Protein AF-A0A357IR27-F1 (afdb_monomer)

Solvent-accessible surface area (backbone atoms only — not comparable to full-atom values): 18556 Å² total; per-residue (Å²): 136,84,80,78,78,72,52,70,67,60,56,48,50,56,52,49,54,54,49,48,63,74,39,42,71,61,52,50,50,53,52,48,53,52,50,49,52,50,52,52,50,53,51,51,51,51,48,52,52,51,51,48,50,52,53,50,48,42,35,60,70,6,36,49,50,44,34,40,40,30,36,74,59,73,56,85,52,55,67,58,51,33,38,76,70,66,57,41,59,91,79,38,48,68,50,70,26,26,71,44,67,33,25,51,79,93,43,64,29,39,35,45,33,23,81,54,86,61,77,58,56,17,68,61,46,77,50,63,53,93,70,65,95,59,70,58,44,27,31,39,19,49,68,64,34,63,61,60,90,74,84,82,75,78,76,62,49,61,75,40,71,46,57,37,38,29,56,52,42,85,81,33,67,68,52,57,62,51,52,54,54,41,53,74,76,46,52,79,29,39,71,39,74,68,42,47,56,46,49,76,70,31,47,46,65,28,58,47,58,27,41,20,41,24,41,49,40,86,34,63,56,95,86,52,80,45,58,36,47,29,42,33,13,44,65,49,52,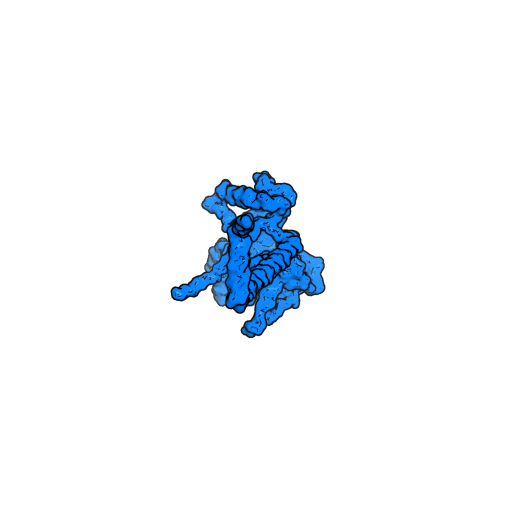51,53,23,47,55,55,34,41,58,72,35,22,34,73,70,36,36,50,52,53,30,57,74,46,52,51,55,92,89,51,79,81,49,65,93,14,62,86,41,39,32,32,40,37,30,34,60,77,57,72,89,47,49,68,61,38,53,52,46,53,54,47,50,34,67,74,57,44,86,79,81,54,64,48,64,66,46,81,31,37,74,88,66,55,64,74,65,83,74,89,66,80,80,79,80,131

pLDDT: mean 79.15, std 15.38, range [25.5, 94.25]

Secondary structure (DSSP, 8-state):
-------HHHHHHHHHHHHHHHTHHHHHHHHHHHHHHHHHHHHHHHHHHHHHHHHHHHHHHTT--SEEEEESS--TTHHHHHHHTTSS-TTSEEEEEEEEEEEETTEEEEEEEESS--SSS--SEEEE-S---SS--EEEEHHHHTS--SSSS----TT-EEEEEEEGGGT-HHHHHHHHHHHHH-GGGBS-HHHHHHHHTTEEEEEEE--EEEE-GGGB-SS-BPPPEEEEEHHHHHHHHHHHHTTTB-HHHHHHHHHHHT--SSSPPPTTSSSPP-EEEEE-S-GGGHHHHHHHHHHHHHH--SSSS--EEEEEETTT-------------

Nearest PDB structures (foldseek):
  5udf-assembly1_D  TM=5.999E-01  e=7.933E-05  Acinetobacter baumannii
  5udf-assembly1_C  TM=5.689E-01  e=1.949E-04  Acinetobacter baumannii
  5udf-assembly1_B  TM=5.673E-01  e=1.107E-03  Acinetobacter baumannii
  2otn-assembly1_B  TM=4.657E-01  e=5.162E+00  Bacillus anthracis str. Ames

Structure (mmCIF, N/CA/C/O backbone):
data_AF-A0A357IR27-F1
#
_entry.id   AF-A0A357IR27-F1
#
loop_
_atom_site.group_PDB
_atom_site.id
_atom_site.type_symbol
_atom_site.label_atom_id
_atom_site.label_alt_id
_atom_site.label_comp_id
_atom_site.label_asym_id
_atom_site.label_entity_id
_atom_site.label_seq_id
_atom_site.pdbx_PDB_ins_code
_atom_site.Cartn_x
_atom_site.Cartn_y
_atom_site.Cartn_z
_atom_site.occupancy
_atom_site.B_iso_or_equiv
_atom_site.auth_seq_id
_atom_site.auth_comp_id
_atom_site.auth_asym_id
_atom_site.auth_atom_id
_atom_site.pdbx_PDB_model_num
ATOM 1 N N . MET A 1 1 ? -55.365 24.625 69.609 1.00 39.72 1 MET A N 1
ATOM 2 C CA . MET A 1 1 ? -55.311 24.028 68.250 1.00 39.72 1 MET A CA 1
ATOM 3 C C . MET A 1 1 ? -53.921 24.234 67.651 1.00 39.72 1 MET A C 1
ATOM 5 O O . MET A 1 1 ? -53.575 25.358 67.311 1.00 39.72 1 MET A O 1
ATOM 9 N N . LYS A 1 2 ? -53.091 23.184 67.558 1.00 39.03 2 LYS A N 1
ATOM 10 C CA . LYS A 1 2 ? -51.766 23.271 66.915 1.00 39.03 2 LYS A CA 1
ATOM 11 C C . LYS A 1 2 ? -51.950 23.298 65.390 1.00 39.03 2 LYS A C 1
ATOM 13 O O . LYS A 1 2 ? -52.336 22.287 64.808 1.00 39.03 2 LYS A O 1
ATOM 18 N N . LYS A 1 3 ? -51.687 24.440 64.740 1.00 46.84 3 LYS A N 1
ATOM 19 C CA . LYS A 1 3 ? -51.584 24.524 63.271 1.00 46.84 3 LYS A CA 1
ATOM 20 C C . LYS A 1 3 ? -50.421 23.627 62.831 1.00 46.84 3 LYS A C 1
ATOM 22 O O . LYS A 1 3 ? -49.265 23.974 63.065 1.00 46.84 3 LYS A O 1
ATOM 27 N N . LYS A 1 4 ? -50.713 22.473 62.219 1.00 54.72 4 LYS A N 1
ATOM 28 C CA . LYS A 1 4 ? -49.698 21.670 61.520 1.00 54.72 4 LYS A CA 1
ATOM 29 C C . LYS A 1 4 ? -49.106 22.556 60.420 1.00 54.72 4 LYS A C 1
ATOM 31 O O . LYS A 1 4 ? -49.785 22.847 59.438 1.00 54.72 4 LYS A O 1
ATOM 36 N N . ARG A 1 5 ? -47.868 23.026 60.607 1.00 55.41 5 ARG A N 1
ATOM 37 C CA . ARG A 1 5 ? -47.077 23.640 59.535 1.00 55.41 5 ARG A CA 1
ATOM 38 C C . ARG A 1 5 ? -46.844 22.547 58.500 1.00 55.41 5 ARG A C 1
ATOM 40 O O . ARG A 1 5 ? -46.001 21.678 58.698 1.00 55.41 5 ARG A O 1
ATOM 47 N N . PHE A 1 6 ? -47.648 22.539 57.443 1.00 58.09 6 PHE A N 1
ATOM 48 C CA . PHE A 1 6 ? -47.327 21.734 56.276 1.00 58.09 6 PHE A CA 1
ATOM 49 C C . PHE A 1 6 ? -45.986 22.230 55.748 1.00 58.09 6 PHE A C 1
ATOM 51 O O . PHE A 1 6 ? -45.819 23.425 55.510 1.00 58.09 6 PHE A O 1
ATOM 58 N N . SER A 1 7 ? -45.027 21.313 55.631 1.00 69.81 7 SER A N 1
ATOM 59 C CA . SER A 1 7 ? -43.748 21.587 54.986 1.00 69.81 7 SER A CA 1
ATOM 60 C C . SER A 1 7 ? -44.010 22.206 53.613 1.00 69.81 7 SER A C 1
ATOM 62 O O . SER A 1 7 ? -44.888 21.741 52.880 1.00 69.81 7 SER A O 1
ATOM 64 N N . THR A 1 8 ? -43.271 23.259 53.266 1.00 73.25 8 THR A N 1
ATOM 65 C CA . THR A 1 8 ? -43.389 23.985 51.993 1.00 73.25 8 THR A CA 1
ATOM 66 C C . THR A 1 8 ? -43.308 23.031 50.793 1.00 73.25 8 THR A C 1
ATOM 68 O O . THR A 1 8 ? -44.050 23.193 49.827 1.00 73.25 8 THR A O 1
ATOM 71 N N . LEU A 1 9 ? -42.513 21.960 50.916 1.00 68.50 9 LEU A N 1
ATOM 72 C CA . LEU A 1 9 ? -42.414 20.843 49.966 1.00 68.50 9 LEU A CA 1
ATOM 73 C C . LEU A 1 9 ? -43.735 20.082 49.776 1.00 68.50 9 LEU A C 1
ATOM 75 O O . LEU A 1 9 ? -44.095 19.729 48.657 1.00 68.50 9 LEU A O 1
ATOM 79 N N . GLY A 1 10 ? -44.495 19.857 50.849 1.00 75.50 10 GLY A N 1
ATOM 80 C CA . GLY A 1 10 ? -45.784 19.163 50.785 1.00 75.50 10 GLY A CA 1
ATOM 81 C C . GLY A 1 10 ? -46.865 19.982 50.076 1.00 75.50 10 GLY A C 1
ATOM 82 O O . GLY A 1 10 ? -47.692 19.430 49.350 1.00 75.50 10 GLY A O 1
ATOM 83 N N . ILE A 1 11 ? -46.840 21.309 50.238 1.00 79.75 11 ILE A N 1
ATOM 84 C CA . ILE A 1 11 ? -47.735 22.222 49.511 1.00 79.75 11 ILE A CA 1
ATOM 85 C C . ILE A 1 11 ? -47.329 22.297 48.033 1.00 79.75 11 ILE A C 1
ATOM 87 O O . ILE A 1 11 ? -48.208 22.256 47.167 1.00 79.75 11 ILE A O 1
ATOM 91 N N . LEU A 1 12 ? -46.022 22.349 47.743 1.00 77.12 12 LEU A N 1
ATOM 92 C CA . LEU A 1 12 ? -45.497 22.324 46.376 1.00 77.12 12 LEU A CA 1
ATOM 93 C C . LEU A 1 12 ? -45.910 21.043 45.643 1.00 77.12 12 LEU A C 1
ATOM 95 O O . LEU A 1 12 ? -46.520 21.135 44.583 1.00 77.12 12 LEU A O 1
ATOM 99 N N . ASN A 1 13 ? -45.686 19.867 46.239 1.00 79.25 13 ASN A N 1
ATOM 100 C CA . ASN A 1 13 ? -46.038 18.580 45.629 1.00 79.25 13 ASN A CA 1
ATOM 101 C C . ASN A 1 13 ? -47.538 18.450 45.352 1.00 79.25 13 ASN A C 1
ATOM 103 O O . ASN A 1 13 ? -47.934 17.935 44.308 1.00 79.25 13 ASN A O 1
ATOM 107 N N . LYS A 1 14 ? -48.393 18.959 46.249 1.00 80.06 14 LYS A N 1
ATOM 108 C CA . LYS A 1 14 ? -49.848 18.926 46.047 1.00 80.06 14 LYS A CA 1
ATOM 109 C C . LYS A 1 14 ? -50.292 19.847 44.905 1.00 80.06 14 LYS A C 1
ATOM 111 O O . LYS A 1 14 ? -51.207 19.497 44.159 1.00 80.06 14 LYS A O 1
ATOM 116 N N . LYS A 1 15 ? -49.641 21.007 44.747 1.00 79.62 15 LYS A N 1
ATOM 117 C CA . LYS A 1 15 ? -49.845 21.902 43.594 1.00 79.62 15 LYS A CA 1
ATOM 118 C C . LYS A 1 15 ? -49.359 21.260 42.292 1.00 79.62 15 LYS A C 1
ATOM 120 O O . LYS A 1 15 ? -50.100 21.295 41.314 1.00 79.62 15 LYS A O 1
ATOM 125 N N . LEU A 1 16 ? -48.180 20.640 42.322 1.00 77.62 16 LEU A N 1
ATOM 126 C CA . LEU A 1 16 ? -47.546 19.973 41.187 1.00 77.62 16 LEU A CA 1
ATOM 127 C C . LEU A 1 16 ? -48.429 18.821 40.684 1.00 77.62 16 LEU A C 1
ATOM 129 O O . LEU A 1 16 ? -48.850 18.851 39.536 1.00 77.62 16 LEU A O 1
ATOM 133 N N . CYS A 1 17 ? -48.875 17.923 41.572 1.00 78.31 17 CYS A N 1
ATOM 134 C CA . CYS A 1 17 ? -49.828 16.855 41.234 1.00 78.31 17 CYS A CA 1
ATOM 135 C C . CYS A 1 17 ? -51.125 17.380 40.604 1.00 78.31 17 CYS A C 1
ATOM 137 O O . CYS A 1 17 ? -51.592 16.832 39.608 1.00 78.31 17 CYS A O 1
ATOM 139 N N . ARG A 1 18 ? -51.719 18.446 41.160 1.00 79.62 18 ARG A N 1
ATOM 140 C CA . ARG A 1 18 ? -52.973 19.000 40.626 1.00 79.62 18 ARG A CA 1
ATOM 141 C C . ARG A 1 18 ? -52.786 19.608 39.233 1.00 79.62 18 ARG A C 1
ATOM 143 O O . ARG A 1 18 ? -53.667 19.453 38.395 1.00 79.62 18 ARG A O 1
ATOM 150 N N . GLN A 1 19 ? -51.657 20.276 38.987 1.00 77.38 19 GLN A N 1
ATOM 151 C CA . GLN A 1 19 ? -51.318 20.825 37.669 1.00 77.38 19 GLN A CA 1
ATOM 152 C C . GLN A 1 19 ? -51.012 19.728 36.644 1.00 77.38 19 GLN A C 1
ATOM 154 O O . GLN A 1 19 ? -51.516 19.795 35.523 1.00 77.38 19 GLN A O 1
ATOM 159 N N . THR A 1 20 ? -50.263 18.694 37.033 1.00 75.38 20 THR A N 1
ATOM 160 C CA . THR A 1 20 ? -49.988 17.527 36.182 1.00 75.38 20 THR A CA 1
ATOM 161 C C . THR A 1 20 ? -51.279 16.801 35.796 1.00 75.38 20 THR A C 1
ATOM 163 O O . THR A 1 20 ? -51.442 16.425 34.640 1.00 75.38 20 THR A O 1
ATOM 166 N N . LEU A 1 21 ? -52.237 16.673 36.723 1.00 77.00 21 LEU A N 1
ATOM 167 C CA . LEU A 1 21 ? -53.566 16.107 36.454 1.00 77.00 21 LEU A CA 1
ATOM 168 C C . LEU A 1 21 ? -54.406 16.980 35.508 1.00 77.00 21 LEU A C 1
ATOM 170 O O . LEU A 1 21 ? -55.054 16.443 34.613 1.00 77.00 21 LEU A O 1
ATOM 174 N N . SER A 1 22 ? -54.386 18.312 35.656 1.00 80.44 22 SER A N 1
ATOM 175 C CA . SER A 1 22 ? -55.131 19.203 34.749 1.00 80.44 22 SER A CA 1
ATOM 176 C C . SER A 1 22 ? -54.538 19.264 33.336 1.00 80.44 22 SER A C 1
ATOM 178 O O . SER A 1 22 ? -55.272 19.467 32.374 1.00 80.44 22 SER A O 1
ATOM 180 N N . GLY A 1 23 ? -53.220 19.080 33.209 1.00 83.00 23 GLY A N 1
ATOM 181 C CA . GLY A 1 23 ? -52.469 19.122 31.951 1.00 83.00 23 GLY A CA 1
ATOM 182 C C . GLY A 1 23 ? -52.011 17.749 31.453 1.00 83.00 23 GLY A C 1
ATOM 183 O O . GLY A 1 23 ? -51.008 17.669 30.747 1.00 83.00 23 GLY A O 1
ATOM 184 N N . TRP A 1 24 ? -52.702 16.665 31.823 1.00 81.56 24 TRP A N 1
ATOM 185 C CA . TRP A 1 24 ? -52.205 15.292 31.646 1.00 81.56 24 TRP A CA 1
ATOM 186 C C . TRP A 1 24 ? -51.801 14.945 30.204 1.00 81.56 24 TRP A C 1
ATOM 188 O O . TRP A 1 24 ? -50.781 14.297 29.989 1.00 81.56 24 TRP A O 1
ATOM 198 N N . LYS A 1 25 ? -52.544 15.435 29.199 1.00 86.00 25 LYS A N 1
ATOM 199 C CA . LYS A 1 25 ? -52.207 15.228 27.778 1.00 86.00 25 LYS A CA 1
ATOM 200 C C . LYS A 1 25 ? -50.868 15.873 27.396 1.00 86.00 25 LYS A C 1
ATOM 202 O O . LYS A 1 25 ? -50.054 15.230 26.749 1.00 86.00 25 LYS A O 1
ATOM 207 N N . GLN A 1 26 ? -50.625 17.113 27.830 1.00 84.12 26 GLN A N 1
ATOM 208 C CA . GLN A 1 26 ? -49.364 17.822 27.572 1.00 84.12 26 GLN A CA 1
ATOM 209 C C . GLN A 1 26 ? -48.198 17.177 28.327 1.00 84.12 26 GLN A C 1
ATOM 211 O O . GLN A 1 26 ? -47.113 17.024 27.775 1.00 84.12 26 GLN A O 1
ATOM 216 N N . PHE A 1 27 ? -48.433 16.745 29.567 1.00 84.25 27 PHE A N 1
ATOM 217 C CA . PHE A 1 27 ? -47.440 16.020 30.355 1.00 84.25 27 PHE A CA 1
ATOM 218 C C . PHE A 1 27 ? -47.035 14.694 29.691 1.00 84.25 27 PHE A C 1
ATOM 220 O O . PHE A 1 27 ? -45.845 14.405 29.573 1.00 84.25 27 PHE A O 1
ATOM 227 N N . LEU A 1 28 ? -48.007 13.928 29.182 1.00 86.25 28 LEU A N 1
ATOM 228 C CA . LEU A 1 28 ? -47.744 12.694 28.443 1.00 86.25 28 LEU A CA 1
ATOM 229 C C . LEU A 1 28 ? -46.968 12.958 27.145 1.00 86.25 28 LEU A C 1
ATOM 231 O O . LEU A 1 28 ? -46.038 12.216 26.847 1.00 86.25 28 LEU A O 1
ATOM 235 N N . SER A 1 29 ? -47.287 14.028 26.406 1.00 88.75 29 SER A N 1
ATOM 236 C CA . SER A 1 29 ? -46.522 14.429 25.217 1.00 88.75 29 SER A CA 1
ATOM 237 C C . SER A 1 29 ? -45.057 14.741 25.538 1.00 88.75 29 SER A C 1
ATOM 239 O O . SER A 1 29 ? -44.179 14.342 24.779 1.00 88.75 29 SER A O 1
ATOM 241 N N . ILE A 1 30 ? -44.772 15.409 26.662 1.00 88.06 30 ILE A N 1
ATOM 242 C CA . ILE A 1 30 ? -43.395 15.705 27.100 1.00 88.06 30 ILE A CA 1
ATOM 243 C C . ILE A 1 30 ? -42.636 14.412 27.422 1.00 88.06 30 ILE A C 1
ATOM 245 O O . ILE A 1 30 ? -41.508 14.237 26.965 1.00 88.06 30 ILE A O 1
ATOM 249 N N . ILE A 1 31 ? -43.260 13.485 28.156 1.00 89.00 31 ILE A N 1
ATOM 250 C CA . ILE A 1 31 ? -42.658 12.176 28.451 1.00 89.00 31 ILE A CA 1
ATOM 251 C C . ILE A 1 31 ? -42.428 11.385 27.161 1.00 89.00 31 ILE A C 1
ATOM 253 O O . ILE A 1 31 ? -41.363 10.800 26.994 1.00 89.00 31 ILE A O 1
ATOM 257 N N . ALA A 1 32 ? -43.393 11.386 26.239 1.00 89.56 32 ALA A N 1
ATOM 258 C CA . ALA A 1 32 ? -43.277 10.687 24.965 1.00 89.56 32 ALA A CA 1
ATOM 259 C C . ALA A 1 32 ? -42.127 11.246 24.114 1.00 89.56 32 ALA A C 1
ATOM 261 O O . ALA A 1 32 ? -41.319 10.472 23.614 1.00 89.56 32 ALA A O 1
ATOM 262 N N . MET A 1 33 ? -41.994 12.573 24.008 1.00 91.12 33 MET A N 1
ATOM 263 C CA . MET A 1 33 ? -40.859 13.202 23.320 1.00 91.12 33 MET A CA 1
ATOM 264 C C . MET A 1 33 ? -39.522 12.849 23.985 1.00 91.12 33 MET A C 1
ATOM 266 O O . MET A 1 33 ? -38.574 12.499 23.286 1.00 91.12 33 MET A O 1
ATOM 270 N N . GLY A 1 34 ? -39.455 12.860 25.322 1.00 92.50 34 GLY A N 1
ATOM 271 C CA . GLY A 1 34 ? -38.265 12.430 26.063 1.00 92.50 34 GLY A CA 1
ATOM 272 C C . GLY A 1 34 ? -37.917 10.954 25.836 1.00 92.50 34 GLY A C 1
ATOM 273 O O . GLY A 1 34 ? -36.754 10.620 25.625 1.00 92.50 34 GLY A O 1
ATOM 274 N N . GLY A 1 35 ? -38.921 10.074 25.810 1.00 93.12 35 GLY A N 1
ATOM 275 C CA . GLY A 1 35 ? -38.750 8.647 25.531 1.00 93.12 35 GLY A CA 1
ATOM 276 C C . GLY A 1 35 ? -38.301 8.370 24.095 1.00 93.12 35 GLY A C 1
ATOM 277 O O . GLY A 1 35 ? -37.400 7.561 23.878 1.00 93.12 35 GLY A O 1
ATOM 278 N N . ILE A 1 36 ? -38.866 9.077 23.112 1.00 92.56 36 ILE A N 1
ATOM 279 C CA . ILE A 1 36 ? -38.438 8.984 21.709 1.00 92.56 36 ILE A CA 1
ATOM 280 C C . ILE A 1 36 ? -36.991 9.462 21.571 1.00 92.56 36 ILE A C 1
ATOM 282 O O . ILE A 1 36 ? -36.173 8.748 21.006 1.00 92.56 36 ILE A O 1
ATOM 286 N N . ALA A 1 37 ? -36.636 10.614 22.145 1.00 94.25 37 ALA A N 1
ATOM 287 C CA . ALA A 1 37 ? -35.262 11.114 22.102 1.00 94.25 37 ALA A CA 1
ATOM 288 C C . ALA A 1 37 ? -34.269 10.132 22.750 1.00 94.25 37 ALA A C 1
ATOM 290 O O . ALA A 1 37 ? -33.205 9.867 22.191 1.00 94.25 37 ALA A O 1
ATOM 291 N N . MET A 1 38 ? -34.633 9.541 23.893 1.00 93.31 38 MET A N 1
ATOM 292 C CA . MET A 1 38 ? -33.788 8.570 24.588 1.00 93.31 38 MET A CA 1
ATOM 293 C C . MET A 1 38 ? -33.620 7.270 23.792 1.00 93.31 38 MET A C 1
ATOM 295 O O . MET A 1 38 ? -32.511 6.752 23.704 1.00 93.31 38 MET A O 1
ATOM 299 N N . THR A 1 39 ? -34.689 6.757 23.178 1.00 92.38 39 THR A N 1
ATOM 300 C CA . THR A 1 39 ? -34.616 5.544 22.342 1.00 92.38 39 THR A CA 1
ATOM 301 C C . THR A 1 39 ? -33.804 5.770 21.069 1.00 92.38 39 THR A C 1
ATOM 303 O O . THR A 1 39 ? -33.007 4.907 20.709 1.00 92.38 39 THR A O 1
ATOM 306 N N . LEU A 1 40 ? -33.918 6.943 20.439 1.00 93.81 40 LEU A N 1
ATOM 307 C CA . LEU A 1 40 ? -33.092 7.332 19.292 1.00 93.81 40 LEU A CA 1
ATOM 308 C C . LEU A 1 40 ? -31.612 7.438 19.678 1.00 93.81 40 LEU A C 1
ATOM 310 O O . LEU A 1 40 ? -30.757 6.880 18.996 1.00 93.81 40 LEU A O 1
ATOM 314 N N . PHE A 1 41 ? -31.313 8.087 20.806 1.00 93.69 41 PHE A N 1
ATOM 315 C CA . PHE A 1 41 ? -29.947 8.215 21.308 1.00 93.69 41 PHE A CA 1
ATOM 316 C C . PHE A 1 41 ? -29.321 6.854 21.632 1.00 93.69 41 PHE A C 1
ATOM 318 O O . PHE A 1 41 ? -28.221 6.558 21.171 1.00 93.69 41 PHE A O 1
ATOM 325 N N . VAL A 1 42 ? -30.029 5.999 22.378 1.00 93.69 42 VAL A N 1
ATOM 326 C CA . VAL A 1 42 ? -29.541 4.655 22.725 1.00 93.69 42 VAL A CA 1
ATOM 327 C C . VAL A 1 42 ? -29.397 3.782 21.475 1.00 93.69 42 VAL A C 1
ATOM 329 O O . VAL A 1 42 ? -28.418 3.049 21.363 1.00 93.69 42 VAL A O 1
ATOM 332 N N . GLY A 1 43 ? -30.321 3.889 20.515 1.00 90.44 43 GLY A N 1
ATOM 333 C CA . GLY A 1 43 ? -30.245 3.171 19.241 1.00 90.44 43 GLY A CA 1
ATOM 334 C C . GLY A 1 43 ? -29.023 3.568 18.411 1.00 90.44 43 GLY A C 1
ATOM 335 O O . GLY A 1 43 ? -28.265 2.699 17.981 1.00 90.44 43 GLY A O 1
ATOM 336 N N . LEU A 1 44 ? -28.783 4.873 18.242 1.00 88.38 44 LEU A N 1
ATOM 337 C CA . LEU A 1 44 ? -27.603 5.389 17.541 1.00 88.38 44 LEU A CA 1
ATOM 338 C C . LEU A 1 44 ? -26.306 5.011 18.261 1.00 88.38 44 LEU A C 1
ATOM 340 O O . LEU A 1 44 ? -25.364 4.560 17.615 1.00 88.38 44 LEU A O 1
ATOM 344 N N . LEU A 1 45 ? -26.272 5.131 19.591 1.00 85.62 45 LEU A N 1
ATOM 345 C CA . LEU A 1 45 ? -25.108 4.759 20.393 1.00 85.62 45 LEU A CA 1
ATOM 346 C C . LEU A 1 45 ? -24.798 3.262 20.275 1.00 85.62 45 LEU A C 1
ATOM 348 O O . LEU A 1 45 ? -23.642 2.891 20.089 1.00 85.62 45 LEU A O 1
ATOM 352 N N . SER A 1 46 ? -25.820 2.404 20.336 1.00 84.44 46 SER A N 1
ATOM 353 C CA . SER A 1 46 ? -25.658 0.957 20.166 1.00 84.44 46 SER A CA 1
ATOM 354 C C . SER A 1 46 ? -25.148 0.605 18.769 1.00 84.44 46 SER A C 1
ATOM 356 O O . SER A 1 46 ? -24.303 -0.279 18.635 1.00 84.44 46 SER A O 1
ATOM 358 N N . ASN A 1 47 ? -25.642 1.287 17.732 1.00 79.62 47 ASN A N 1
ATOM 359 C CA . ASN A 1 47 ? -25.174 1.076 16.366 1.00 79.62 47 ASN A CA 1
ATOM 360 C C . ASN A 1 47 ? -23.712 1.521 16.206 1.00 79.62 47 ASN A C 1
ATOM 362 O O . ASN A 1 47 ? -22.883 0.747 15.736 1.00 79.62 47 ASN A O 1
ATOM 366 N N . ALA A 1 48 ? -23.367 2.715 16.697 1.00 80.69 48 ALA A N 1
ATOM 367 C CA . ALA A 1 48 ? -21.999 3.224 16.675 1.00 80.69 48 ALA A CA 1
ATOM 368 C C . ALA A 1 48 ? -21.029 2.278 17.403 1.00 80.69 48 ALA A C 1
ATOM 370 O O . ALA A 1 48 ? -20.003 1.903 16.847 1.00 80.69 48 ALA A O 1
ATOM 371 N N . GLN A 1 49 ? -21.387 1.805 18.602 1.00 79.50 49 GLN A N 1
ATOM 372 C CA . GLN A 1 49 ? -20.577 0.834 19.343 1.00 79.50 49 GLN A CA 1
ATOM 373 C C . GLN A 1 49 ? -20.432 -0.499 18.602 1.00 79.50 49 GLN A C 1
ATOM 375 O O . GLN A 1 49 ? -19.351 -1.086 18.606 1.00 79.50 49 GLN A O 1
ATOM 380 N N . SER A 1 50 ? -21.501 -0.992 17.970 1.00 79.06 50 SER A N 1
ATOM 381 C CA . SER A 1 50 ? -21.441 -2.219 17.174 1.00 79.06 50 SER A CA 1
ATOM 382 C C . SER A 1 50 ? -20.532 -2.059 15.956 1.00 79.06 50 SER A C 1
ATOM 384 O O . SER A 1 50 ? -19.789 -2.986 15.639 1.00 79.06 50 SER A O 1
ATOM 386 N N . LEU A 1 51 ? -20.582 -0.909 15.280 1.00 76.56 51 LEU A N 1
ATOM 387 C CA . LEU A 1 51 ? -19.709 -0.606 14.151 1.00 76.56 51 LEU A CA 1
ATOM 388 C C . LEU A 1 51 ? -18.251 -0.533 14.610 1.00 76.56 51 LEU A C 1
ATOM 390 O O . LEU A 1 51 ? -17.413 -1.236 14.056 1.00 76.56 51 LEU A O 1
ATOM 394 N N . SER A 1 52 ? -17.962 0.225 15.672 1.00 78.69 52 SER A N 1
ATOM 395 C CA . SER A 1 52 ? -16.609 0.333 16.231 1.00 78.69 52 SER A CA 1
ATOM 396 C C . SER A 1 52 ? -16.036 -1.024 16.632 1.00 78.69 52 SER A C 1
ATOM 398 O O . SER A 1 52 ? -14.879 -1.296 16.339 1.00 78.69 52 SER A O 1
ATOM 400 N N . ARG A 1 53 ? -16.837 -1.904 17.252 1.00 78.44 53 ARG A N 1
ATOM 401 C CA . ARG A 1 53 ? -16.384 -3.260 17.607 1.00 78.44 53 ARG A CA 1
ATOM 402 C C . ARG A 1 53 ? -16.042 -4.092 16.381 1.00 78.44 53 ARG A C 1
ATOM 404 O O . ARG A 1 53 ? -15.015 -4.750 16.388 1.00 78.44 53 ARG A O 1
ATOM 411 N N . ARG A 1 54 ? -16.883 -4.057 15.343 1.00 77.44 54 ARG A N 1
ATOM 412 C CA . ARG A 1 54 ? -16.618 -4.793 14.100 1.00 77.44 54 ARG A CA 1
ATOM 413 C C . ARG A 1 54 ? -15.320 -4.318 13.460 1.00 77.44 54 ARG A C 1
ATOM 415 O O . ARG A 1 54 ? -14.482 -5.146 13.143 1.00 77.44 54 ARG A O 1
ATOM 422 N N . VAL A 1 55 ? -15.145 -3.005 13.326 1.00 79.50 55 VAL A N 1
ATOM 423 C CA . VAL A 1 55 ? -13.922 -2.407 12.770 1.00 79.50 55 VAL A CA 1
ATOM 424 C C . VAL A 1 55 ? -12.689 -2.824 13.580 1.00 79.50 55 VAL A C 1
ATOM 426 O O . VAL A 1 55 ? -11.711 -3.288 13.006 1.00 79.50 55 VAL A O 1
ATOM 429 N N . GLU A 1 56 ? -12.763 -2.759 14.910 1.00 82.25 56 GLU A N 1
ATOM 430 C CA . GLU A 1 56 ? -11.666 -3.185 15.785 1.00 82.25 56 GLU A CA 1
ATOM 431 C C . GLU A 1 56 ? -11.333 -4.677 15.624 1.00 82.25 56 GLU A C 1
ATOM 433 O O . GLU A 1 56 ? -10.164 -5.050 15.612 1.00 82.25 56 GLU A O 1
ATOM 438 N N . THR A 1 57 ? -12.337 -5.537 15.431 1.00 84.31 57 THR A N 1
ATOM 439 C CA . THR A 1 57 ? -12.111 -6.953 15.114 1.00 84.31 57 THR A CA 1
ATOM 440 C C . THR A 1 57 ? -11.336 -7.121 13.805 1.00 84.31 57 THR A C 1
ATOM 442 O O . THR A 1 57 ? -10.332 -7.827 13.801 1.00 84.31 57 THR A O 1
ATOM 445 N N . PHE A 1 58 ? -11.717 -6.418 12.730 1.00 82.62 58 PHE A N 1
ATOM 446 C CA . PHE A 1 58 ? -10.970 -6.444 11.461 1.00 82.62 58 PHE A CA 1
ATOM 447 C C . PHE A 1 58 ? -9.517 -5.978 11.640 1.00 82.62 58 PHE A C 1
ATOM 449 O O . PHE A 1 58 ? -8.601 -6.572 11.073 1.00 82.62 58 PHE A O 1
ATOM 456 N N . TYR A 1 59 ? -9.281 -4.953 12.462 1.00 86.25 59 TYR A N 1
ATOM 457 C CA . TYR A 1 59 ? -7.930 -4.461 12.743 1.00 86.25 59 TYR A CA 1
ATOM 458 C C . TYR A 1 59 ? -7.075 -5.461 13.521 1.00 86.25 59 TYR A C 1
ATOM 460 O O . TYR A 1 59 ? -5.869 -5.564 13.281 1.00 86.25 59 TYR A O 1
ATOM 468 N N . GLN A 1 60 ? -7.681 -6.196 14.452 1.00 87.69 60 GLN A N 1
ATOM 469 C CA . GLN A 1 60 ? -6.997 -7.232 15.220 1.00 87.69 60 GLN A CA 1
ATOM 470 C C . GLN A 1 60 ? -6.685 -8.452 14.351 1.00 87.69 60 GLN A C 1
ATOM 472 O O . GLN A 1 60 ? -5.550 -8.925 14.351 1.00 87.69 60 GLN A O 1
ATOM 477 N N . GLU A 1 61 ? -7.657 -8.922 13.569 1.00 90.00 61 GLU A N 1
ATOM 478 C CA . GLU A 1 61 ? -7.495 -10.072 12.674 1.00 90.00 61 GLU A CA 1
ATOM 479 C C . GLU A 1 61 ? -6.482 -9.791 11.555 1.00 90.00 61 GLU A C 1
ATOM 481 O O . GLU A 1 61 ? -5.618 -10.627 11.273 1.00 90.00 61 GLU A O 1
ATOM 486 N N . GLY A 1 62 ? -6.530 -8.587 10.977 1.00 88.44 62 GLY A N 1
ATOM 487 C CA . GLY A 1 62 ? -5.607 -8.121 9.940 1.00 88.44 62 GLY A CA 1
ATOM 488 C C . GLY A 1 62 ? -4.252 -7.649 10.470 1.00 88.44 62 GLY A C 1
ATOM 489 O O . GLY A 1 62 ? -3.404 -7.237 9.685 1.00 88.44 62 GLY A O 1
ATOM 490 N N . ASN A 1 63 ? -4.027 -7.695 11.787 1.00 92.00 63 ASN A N 1
ATOM 491 C CA . ASN A 1 63 ? -2.813 -7.197 12.438 1.00 92.00 63 ASN A CA 1
ATOM 492 C C . ASN A 1 63 ? -2.412 -5.788 11.952 1.00 92.00 63 ASN A C 1
ATOM 494 O O . ASN A 1 63 ? -1.300 -5.560 11.473 1.00 92.00 63 ASN A O 1
ATOM 498 N N . LEU A 1 64 ? -3.350 -4.839 12.035 1.00 89.12 64 LEU A N 1
ATOM 499 C CA . LEU A 1 64 ? -3.168 -3.499 11.480 1.00 89.12 64 LEU A CA 1
ATOM 500 C C . LEU A 1 64 ? -1.994 -2.764 12.169 1.00 89.12 64 LEU A C 1
ATOM 502 O O . LEU A 1 64 ? -1.947 -2.748 13.415 1.00 89.12 64 LEU A O 1
ATOM 506 N N . PRO A 1 65 ? -1.093 -2.116 11.405 1.00 91.00 65 PRO A N 1
ATOM 507 C CA . PRO A 1 65 ? -0.009 -1.292 11.934 1.00 91.00 65 PRO A CA 1
ATOM 508 C C . PRO A 1 65 ? -0.495 -0.181 12.872 1.00 91.00 65 PRO A C 1
ATOM 510 O O . PRO A 1 65 ? -1.684 0.141 12.965 1.00 91.00 65 PRO A O 1
ATOM 513 N N . SER A 1 66 ? 0.432 0.367 13.647 1.00 90.94 66 SER A N 1
ATOM 514 C CA . SER A 1 66 ? 0.204 1.564 14.461 1.00 90.94 66 SER A CA 1
ATOM 515 C C . SER A 1 66 ? 0.720 2.816 13.748 1.00 90.94 66 SER A C 1
ATOM 517 O O . SER A 1 66 ? 0.070 3.858 13.806 1.00 90.94 66 SER A O 1
ATOM 519 N N . ILE A 1 67 ? 1.848 2.694 13.041 1.00 92.00 67 ILE A N 1
ATOM 520 C CA . ILE A 1 67 ? 2.502 3.780 12.307 1.00 92.00 67 ILE A CA 1
ATOM 521 C C . ILE A 1 67 ? 2.788 3.318 10.874 1.00 92.00 67 ILE A C 1
ATOM 523 O O . ILE A 1 67 ? 3.177 2.169 10.658 1.00 92.00 67 ILE A O 1
ATOM 527 N N . TRP A 1 68 ? 2.615 4.231 9.924 1.00 91.81 68 TRP A N 1
ATOM 528 C CA . TRP A 1 68 ? 3.006 4.088 8.529 1.00 91.81 68 TRP A CA 1
ATOM 529 C C . TRP A 1 68 ? 3.953 5.229 8.165 1.00 91.81 68 TRP A C 1
ATOM 531 O O . TRP A 1 68 ? 3.635 6.402 8.394 1.00 91.81 68 TRP A O 1
ATOM 541 N N . VAL A 1 69 ? 5.108 4.883 7.613 1.00 91.12 69 VAL A N 1
ATOM 542 C CA . VAL A 1 69 ? 6.158 5.826 7.223 1.00 91.12 69 VAL A CA 1
ATOM 543 C C . VAL A 1 69 ? 6.349 5.715 5.720 1.00 91.12 69 VAL A C 1
ATOM 545 O O . VAL A 1 69 ? 6.756 4.661 5.245 1.00 91.12 69 VAL A O 1
ATOM 548 N N . LEU A 1 70 ? 6.029 6.775 4.981 1.00 88.56 70 LEU A N 1
ATOM 549 C CA . LEU A 1 70 ? 6.206 6.836 3.532 1.00 88.56 70 LEU A CA 1
ATOM 550 C C . LEU A 1 70 ? 7.385 7.733 3.216 1.00 88.56 70 LEU A C 1
ATOM 552 O O . LEU A 1 70 ? 7.461 8.860 3.719 1.00 88.56 70 LEU A O 1
ATOM 556 N N . THR A 1 71 ? 8.258 7.253 2.346 1.00 86.12 71 THR A N 1
ATOM 557 C CA . THR A 1 71 ? 9.434 7.981 1.878 1.00 86.12 71 THR A CA 1
ATOM 558 C C . THR A 1 71 ? 9.267 8.384 0.414 1.00 86.12 71 THR A C 1
ATOM 560 O O . THR A 1 71 ? 8.519 7.754 -0.339 1.00 86.12 71 THR A O 1
ATOM 563 N N . LYS A 1 72 ? 9.906 9.488 0.013 1.00 79.00 72 LYS A N 1
ATOM 564 C CA . LYS A 1 72 ? 9.921 9.932 -1.393 1.00 79.00 72 LYS A CA 1
ATOM 565 C C . LYS A 1 72 ? 10.872 9.067 -2.217 1.00 79.00 72 LYS A C 1
ATOM 567 O O . LYS A 1 72 ? 10.570 8.700 -3.347 1.00 79.00 72 LYS A O 1
ATOM 572 N N . GLU A 1 73 ? 12.012 8.763 -1.617 1.00 74.44 73 GLU A N 1
ATOM 573 C CA . GLU A 1 73 ? 13.090 7.950 -2.147 1.00 74.44 73 GLU A CA 1
ATOM 574 C C . GLU A 1 73 ? 13.295 6.720 -1.263 1.00 74.44 73 GLU A C 1
ATOM 576 O O . GLU A 1 73 ? 12.882 6.661 -0.101 1.00 74.44 73 GLU A O 1
ATOM 581 N N . HIS A 1 74 ? 13.920 5.710 -1.844 1.00 70.69 74 HIS A N 1
ATOM 582 C CA . HIS A 1 74 ? 14.084 4.402 -1.240 1.00 70.69 74 HIS A CA 1
ATOM 583 C C . HIS A 1 74 ? 15.040 4.369 -0.045 1.00 70.69 74 HIS A C 1
ATOM 585 O O . HIS A 1 74 ? 16.156 4.877 -0.121 1.00 70.69 74 HIS A O 1
ATOM 591 N N . GLU A 1 75 ? 14.630 3.647 1.003 1.00 68.75 75 GLU A N 1
ATOM 592 C CA . GLU A 1 75 ? 15.459 3.316 2.167 1.00 68.75 75 GLU A CA 1
ATOM 593 C C . GLU A 1 75 ? 15.201 1.861 2.607 1.00 68.75 75 GLU A C 1
ATOM 595 O O . GLU A 1 75 ? 14.332 1.576 3.433 1.00 68.75 75 GLU A O 1
ATOM 600 N N . SER A 1 76 ? 15.957 0.909 2.045 1.00 62.44 76 SER A N 1
ATOM 601 C CA . SER A 1 76 ? 15.753 -0.542 2.225 1.00 62.44 76 SER A CA 1
ATOM 602 C C . SER A 1 76 ? 15.786 -1.056 3.661 1.00 62.44 76 SER A C 1
ATOM 604 O O . SER A 1 76 ? 15.266 -2.139 3.915 1.00 62.44 76 SER A O 1
ATOM 606 N N . ASN A 1 77 ? 16.391 -0.317 4.594 1.00 77.06 77 ASN A N 1
ATOM 607 C CA . ASN A 1 77 ? 16.659 -0.800 5.950 1.00 77.06 77 ASN A CA 1
ATOM 608 C C . ASN A 1 77 ? 16.065 0.094 7.040 1.00 77.06 77 ASN A C 1
ATOM 610 O O . ASN A 1 77 ? 16.441 -0.029 8.205 1.00 77.06 77 ASN A O 1
ATOM 614 N N . LEU A 1 78 ? 15.103 0.954 6.695 1.00 81.00 78 LEU A N 1
ATOM 615 C CA . LEU A 1 78 ? 14.571 1.969 7.604 1.00 81.00 78 LEU A CA 1
ATOM 616 C C . LEU A 1 78 ? 14.092 1.400 8.954 1.00 81.00 78 LEU A C 1
ATOM 618 O O . LEU A 1 78 ? 14.313 1.990 10.010 1.00 81.00 78 LEU A O 1
ATOM 622 N N . GLY A 1 79 ? 13.477 0.212 8.946 1.00 81.31 79 GLY A N 1
ATOM 623 C CA . GLY A 1 79 ? 13.049 -0.466 10.174 1.00 81.31 79 GLY A CA 1
ATOM 624 C C . GLY A 1 79 ? 14.212 -0.867 11.091 1.00 81.31 79 GLY A C 1
ATOM 625 O O . GLY A 1 79 ? 14.119 -0.698 12.307 1.00 81.31 79 GLY A O 1
ATOM 626 N N . GLU A 1 80 ? 15.313 -1.371 10.528 1.00 83.94 80 GLU A N 1
ATOM 627 C CA . GLU A 1 80 ? 16.525 -1.700 11.289 1.00 83.94 80 GLU A CA 1
ATOM 628 C C . GLU A 1 80 ? 17.250 -0.436 11.746 1.00 83.94 80 GLU A C 1
ATOM 630 O O . GLU A 1 80 ? 17.681 -0.356 12.894 1.00 83.94 80 GLU A O 1
ATOM 635 N N . GLU A 1 81 ? 17.322 0.581 10.890 1.00 85.31 81 GLU A N 1
ATOM 636 C CA . GLU A 1 81 ? 17.921 1.875 11.211 1.00 85.31 81 GLU A CA 1
ATOM 637 C C . GLU A 1 81 ? 17.198 2.556 12.372 1.00 85.31 81 GLU A C 1
ATOM 639 O O . GLU A 1 81 ? 17.846 3.038 13.300 1.00 85.31 81 GLU A O 1
ATOM 644 N N . PHE A 1 82 ? 15.864 2.511 12.408 1.00 87.75 82 PHE A N 1
ATOM 645 C CA . PHE A 1 82 ? 15.098 3.015 13.547 1.00 87.75 82 PHE A CA 1
ATOM 646 C C . PHE A 1 82 ? 15.332 2.219 14.831 1.00 87.75 82 PHE A C 1
ATOM 648 O O . PHE A 1 82 ? 15.358 2.81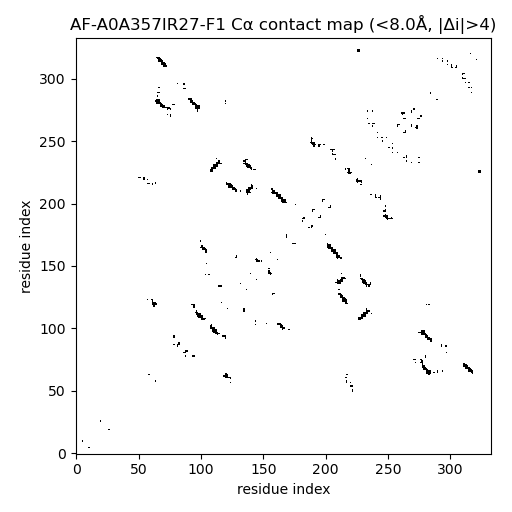3 15.911 1.00 87.75 82 PHE A O 1
ATOM 655 N N . LYS A 1 83 ? 15.524 0.898 14.746 1.00 88.12 83 LYS A N 1
ATOM 656 C CA . LYS A 1 83 ? 15.893 0.081 15.915 1.00 88.12 83 LYS A CA 1
ATOM 657 C C . LYS A 1 83 ? 17.298 0.428 16.409 1.00 88.12 83 LYS A C 1
ATOM 659 O O . LYS A 1 83 ? 17.493 0.644 17.601 1.00 88.12 83 LYS A O 1
ATOM 664 N N . LEU A 1 84 ? 18.264 0.562 15.500 1.00 83.88 84 LEU A N 1
ATOM 665 C CA . LEU A 1 84 ? 19.642 0.953 15.815 1.00 83.88 84 LEU A CA 1
ATOM 666 C C . LEU A 1 84 ? 19.732 2.376 16.383 1.00 83.88 84 LEU A C 1
ATOM 668 O O . LEU A 1 84 ? 20.527 2.627 17.288 1.00 83.88 84 LEU A O 1
ATOM 672 N N . ALA A 1 85 ? 18.889 3.288 15.900 1.00 84.56 85 ALA A N 1
ATOM 673 C CA . ALA A 1 85 ? 18.758 4.648 16.414 1.00 84.56 85 ALA A CA 1
ATOM 674 C C . ALA A 1 85 ? 18.008 4.724 17.761 1.00 84.56 85 ALA A C 1
ATOM 676 O O . ALA A 1 85 ? 17.900 5.805 18.338 1.00 84.56 85 ALA A O 1
ATOM 677 N N . GLY A 1 86 ? 17.480 3.603 18.272 1.00 87.75 86 GLY A N 1
ATOM 678 C CA . GLY A 1 86 ? 16.710 3.553 19.519 1.00 87.75 86 GLY A CA 1
ATOM 679 C C . GLY A 1 86 ? 15.331 4.214 19.434 1.00 87.75 86 GLY A C 1
ATOM 680 O O . GLY A 1 86 ? 14.764 4.588 20.458 1.00 87.75 86 GLY A O 1
ATOM 681 N N . ILE A 1 87 ? 14.801 4.393 18.221 1.00 91.25 87 ILE A N 1
ATOM 682 C CA . ILE A 1 87 ? 13.468 4.956 17.960 1.00 91.25 87 ILE A CA 1
ATOM 683 C C . ILE A 1 87 ? 12.395 3.877 18.132 1.00 91.25 87 ILE A C 1
ATOM 685 O O . ILE A 1 87 ? 11.327 4.138 18.692 1.00 91.25 87 ILE A O 1
ATOM 689 N N . LEU A 1 88 ? 12.678 2.670 17.637 1.00 92.88 88 LEU A N 1
ATOM 690 C CA . LEU A 1 88 ? 11.824 1.494 17.782 1.00 92.88 88 LEU A CA 1
ATOM 691 C C . LEU A 1 88 ? 12.432 0.506 18.772 1.00 92.88 88 LEU A C 1
ATOM 693 O O . LEU A 1 88 ? 13.651 0.358 18.849 1.00 92.88 88 LEU A O 1
ATOM 697 N N . ASP A 1 89 ? 11.564 -0.201 19.490 1.00 90.56 89 ASP A N 1
ATOM 698 C CA . ASP A 1 89 ? 11.985 -1.251 20.412 1.00 90.56 89 ASP A CA 1
ATOM 699 C C . ASP A 1 89 ? 12.264 -2.552 19.640 1.00 90.56 89 ASP A C 1
ATOM 701 O O . ASP A 1 89 ? 11.712 -2.791 18.562 1.00 90.56 89 ASP A O 1
ATOM 705 N N . GLU A 1 90 ? 13.081 -3.449 20.204 1.00 86.94 90 GLU A N 1
ATOM 706 C CA . GLU A 1 90 ? 13.387 -4.746 19.572 1.00 86.94 90 GLU A CA 1
ATOM 707 C C . GLU A 1 90 ? 12.124 -5.574 19.287 1.00 86.94 90 GLU A C 1
ATOM 709 O O . GLU A 1 90 ? 12.041 -6.260 18.265 1.00 86.94 90 GLU A O 1
ATOM 714 N N . GLU A 1 91 ? 11.130 -5.473 20.172 1.00 89.19 91 GLU A N 1
ATOM 715 C CA . GLU A 1 91 ? 9.868 -6.212 20.109 1.00 89.19 91 GLU A CA 1
ATOM 716 C C . GLU A 1 91 ? 8.822 -5.583 19.173 1.00 89.19 91 GLU A C 1
ATOM 718 O O . GLU A 1 91 ? 7.781 -6.202 18.932 1.00 89.19 91 GLU A O 1
ATOM 723 N N . ASP A 1 92 ? 9.069 -4.380 18.643 1.00 91.88 92 ASP A N 1
ATOM 724 C CA . ASP A 1 92 ? 8.203 -3.795 17.621 1.00 91.88 92 ASP A CA 1
ATOM 725 C C . ASP A 1 92 ? 8.368 -4.557 16.299 1.00 91.88 92 ASP A C 1
ATOM 727 O O . ASP A 1 92 ? 9.482 -4.862 15.849 1.00 91.88 92 ASP A O 1
ATOM 731 N N . GLN A 1 93 ? 7.239 -4.859 15.658 1.00 93.44 93 GLN A N 1
ATOM 732 C CA . GLN A 1 93 ? 7.229 -5.538 14.365 1.00 93.44 93 GLN A CA 1
ATOM 733 C C . GLN A 1 93 ? 7.256 -4.501 13.248 1.00 93.44 93 GLN A C 1
ATOM 735 O O . GLN A 1 93 ? 6.540 -3.499 13.301 1.00 93.44 93 GLN A O 1
ATOM 740 N N . THR A 1 94 ? 8.058 -4.773 12.226 1.00 93.31 94 THR A N 1
ATOM 741 C CA . THR A 1 94 ? 8.245 -3.897 11.074 1.00 93.31 94 THR A CA 1
ATOM 742 C C . THR A 1 94 ? 8.115 -4.694 9.789 1.00 93.31 94 THR A C 1
ATOM 744 O O . THR A 1 94 ? 8.634 -5.806 9.707 1.00 93.31 94 THR A O 1
ATOM 747 N N . GLU A 1 95 ? 7.458 -4.126 8.788 1.00 92.19 95 GLU A N 1
ATOM 748 C CA . GLU A 1 95 ? 7.340 -4.726 7.460 1.00 92.19 95 GLU A CA 1
ATOM 749 C C . GLU A 1 95 ? 7.378 -3.624 6.403 1.00 92.19 95 GLU A C 1
ATOM 751 O O . GLU A 1 95 ? 6.805 -2.558 6.619 1.00 92.19 95 GLU A O 1
ATOM 756 N N . THR A 1 96 ? 8.061 -3.852 5.287 1.00 90.69 96 THR A N 1
ATOM 757 C CA . THR A 1 96 ? 8.158 -2.884 4.191 1.00 90.69 96 THR A CA 1
ATOM 758 C C . THR A 1 96 ? 7.368 -3.352 2.983 1.00 90.69 96 THR A C 1
ATOM 760 O O . THR A 1 96 ? 7.151 -4.550 2.774 1.00 90.69 96 THR A O 1
ATOM 763 N N . ARG A 1 97 ? 6.910 -2.391 2.185 1.00 90.44 97 ARG A N 1
ATOM 764 C CA . ARG A 1 97 ? 6.251 -2.660 0.911 1.00 90.44 97 ARG A CA 1
ATOM 765 C C . ARG A 1 97 ? 6.477 -1.523 -0.070 1.00 90.44 97 ARG A C 1
ATOM 767 O O . ARG A 1 97 ? 6.816 -0.402 0.315 1.00 90.44 97 ARG A O 1
ATOM 774 N N . PHE A 1 98 ? 6.244 -1.814 -1.341 1.00 89.94 98 PHE A N 1
ATOM 775 C CA . PHE A 1 98 ? 6.121 -0.793 -2.364 1.00 89.94 98 PHE A CA 1
ATOM 776 C C . PHE A 1 98 ? 4.647 -0.411 -2.523 1.00 89.94 98 PHE A C 1
ATOM 778 O O . PHE A 1 98 ? 3.822 -1.203 -2.984 1.00 89.94 98 PHE A O 1
ATOM 785 N N . GLN A 1 99 ? 4.329 0.805 -2.097 1.00 89.62 99 GLN A N 1
ATOM 786 C CA . GLN A 1 99 ? 3.026 1.444 -2.188 1.00 89.62 99 GLN A CA 1
ATOM 787 C C . GLN A 1 99 ? 2.960 2.251 -3.489 1.00 89.62 99 GLN A C 1
ATOM 789 O O . GLN A 1 99 ? 3.687 3.235 -3.668 1.00 89.62 99 GLN A O 1
ATOM 794 N N . ILE A 1 100 ? 2.051 1.867 -4.384 1.00 87.75 100 ILE A N 1
ATOM 795 C CA . ILE A 1 100 ? 1.838 2.541 -5.670 1.00 87.75 100 ILE A CA 1
ATOM 796 C C . ILE A 1 100 ? 0.368 2.917 -5.865 1.00 87.75 100 ILE A C 1
ATOM 798 O O . ILE A 1 100 ? -0.534 2.197 -5.449 1.00 87.75 100 ILE A O 1
ATOM 802 N N . TYR A 1 101 ? 0.098 4.045 -6.515 1.00 87.56 101 TYR A N 1
ATOM 803 C CA . TYR A 1 101 ? -1.246 4.395 -6.957 1.00 87.56 101 TYR A CA 1
ATOM 804 C C . TYR A 1 101 ? -1.541 3.760 -8.316 1.00 87.56 101 TYR A C 1
ATOM 806 O O . TYR A 1 101 ? -0.737 3.844 -9.250 1.00 87.56 101 TYR A O 1
ATOM 814 N N . ALA A 1 102 ? -2.724 3.167 -8.442 1.00 86.81 102 ALA A N 1
ATOM 815 C CA . ALA A 1 102 ? -3.169 2.541 -9.673 1.00 86.81 102 ALA A CA 1
ATOM 816 C C . ALA A 1 102 ? -4.636 2.844 -9.967 1.00 86.81 102 ALA A C 1
ATOM 818 O O . ALA A 1 102 ? -5.414 3.250 -9.099 1.00 86.81 102 ALA A O 1
ATOM 819 N N . LYS A 1 103 ? -5.031 2.578 -11.208 1.00 85.88 103 LYS A N 1
ATOM 820 C CA . LYS A 1 103 ? -6.436 2.439 -11.580 1.00 85.88 103 LYS A CA 1
ATOM 821 C C . LYS A 1 103 ? -6.703 1.016 -12.035 1.00 85.88 103 LYS A C 1
ATOM 823 O O . LYS A 1 103 ? -6.001 0.508 -12.909 1.00 85.88 103 LYS A O 1
ATOM 828 N N . VAL A 1 104 ? -7.729 0.408 -11.451 1.00 82.12 104 VAL A N 1
ATOM 829 C CA . VAL A 1 104 ? -8.320 -0.851 -11.909 1.00 82.12 104 VAL A CA 1
ATOM 830 C C . VAL A 1 104 ? -9.640 -0.478 -12.575 1.00 82.12 104 VAL A C 1
ATOM 832 O O . VAL A 1 104 ? -10.544 0.032 -11.911 1.00 82.12 104 VAL A O 1
ATOM 835 N N . ASN A 1 105 ? -9.753 -0.693 -13.886 1.00 74.50 105 ASN A N 1
ATOM 836 C CA . ASN A 1 105 ? -10.860 -0.166 -14.694 1.00 74.50 105 ASN A CA 1
ATOM 837 C C . ASN A 1 105 ? -11.026 1.362 -14.498 1.00 74.50 105 ASN A C 1
ATOM 839 O O . ASN A 1 105 ? -10.077 2.120 -14.705 1.00 74.50 105 ASN A O 1
ATOM 843 N N . SER A 1 106 ? -12.209 1.834 -14.088 1.00 71.19 106 SER A N 1
ATOM 844 C CA . SER A 1 106 ? -12.466 3.243 -13.748 1.00 71.19 106 SER A CA 1
ATOM 845 C C . SER A 1 106 ? -12.197 3.605 -12.282 1.00 71.19 106 SER A C 1
ATOM 847 O O . SER A 1 106 ? -12.353 4.769 -11.910 1.00 71.19 106 SER A O 1
ATOM 849 N N . SER A 1 107 ? -11.818 2.640 -11.443 1.00 76.06 107 SER A N 1
ATOM 850 C CA . SER A 1 107 ? -11.700 2.822 -9.995 1.00 76.06 107 SER A CA 1
ATOM 851 C C . SER A 1 107 ? -10.258 3.095 -9.583 1.00 76.06 107 SER A C 1
ATOM 853 O O . SER A 1 107 ? -9.341 2.338 -9.902 1.00 76.06 107 SER A O 1
ATOM 855 N N . SER A 1 108 ? -10.064 4.182 -8.840 1.00 81.38 108 SER A N 1
ATOM 856 C CA . SER A 1 108 ? -8.793 4.509 -8.193 1.00 81.38 108 SER A CA 1
ATOM 857 C C . SER A 1 108 ? -8.527 3.553 -7.033 1.00 81.38 108 SER A C 1
ATOM 859 O O . SER A 1 108 ? -9.398 3.367 -6.183 1.00 81.38 108 SER A O 1
ATOM 861 N N . CYS A 1 109 ? -7.326 2.992 -6.963 1.00 82.94 109 CYS A N 1
ATOM 862 C CA . CYS A 1 109 ? -6.935 2.064 -5.908 1.00 82.94 109 CYS A CA 1
ATOM 863 C C . CYS A 1 109 ? -5.465 2.226 -5.518 1.00 82.94 109 CYS A C 1
ATOM 865 O O . CYS A 1 109 ? -4.648 2.736 -6.289 1.00 82.94 109 CYS A O 1
ATOM 867 N N . TYR A 1 110 ? -5.122 1.737 -4.332 1.00 86.25 110 TYR A N 1
ATOM 868 C CA . TYR A 1 110 ? -3.732 1.584 -3.913 1.00 86.25 110 TYR A CA 1
ATOM 869 C C . TYR A 1 110 ? -3.241 0.169 -4.207 1.00 86.25 110 TYR A C 1
ATOM 871 O O . TYR A 1 110 ? -3.993 -0.800 -4.131 1.00 86.25 110 TYR A O 1
ATOM 879 N N . GLY A 1 111 ? -1.973 0.054 -4.562 1.00 89.88 111 GLY A N 1
ATOM 880 C CA . GLY A 1 111 ? -1.270 -1.197 -4.745 1.00 89.88 111 GLY A CA 1
ATOM 881 C C . GLY A 1 111 ? -0.269 -1.398 -3.630 1.00 89.88 111 GLY A C 1
ATOM 882 O O . GLY A 1 111 ? 0.680 -0.627 -3.528 1.00 89.88 111 GLY A O 1
ATOM 883 N N . ALA A 1 112 ? -0.467 -2.447 -2.838 1.00 92.62 112 ALA A N 1
ATOM 884 C CA . ALA A 1 112 ? 0.521 -2.948 -1.899 1.00 92.62 112 ALA A CA 1
ATOM 885 C C . ALA A 1 112 ? 1.316 -4.064 -2.587 1.00 92.62 112 ALA A C 1
ATOM 887 O O . ALA A 1 112 ? 0.801 -5.167 -2.795 1.00 92.62 112 ALA A O 1
ATOM 888 N N . ILE A 1 113 ? 2.554 -3.772 -2.979 1.00 92.31 113 ILE A N 1
ATOM 889 C CA . ILE A 1 113 ? 3.441 -4.727 -3.645 1.00 92.31 113 ILE A CA 1
ATOM 890 C C . ILE A 1 113 ? 4.481 -5.219 -2.637 1.00 92.31 113 ILE A C 1
ATOM 892 O O . ILE A 1 113 ? 5.235 -4.432 -2.068 1.00 92.31 113 ILE A O 1
ATOM 896 N N . VAL A 1 114 ? 4.517 -6.529 -2.410 1.00 90.50 114 VAL A N 1
ATOM 897 C CA . VAL A 1 114 ? 5.293 -7.162 -1.330 1.00 90.50 114 VAL A CA 1
ATOM 898 C C . VAL A 1 114 ? 6.071 -8.372 -1.839 1.00 90.50 114 VAL A C 1
ATOM 900 O O . VAL A 1 114 ? 5.649 -9.056 -2.767 1.00 90.50 114 VAL A O 1
ATOM 903 N N . SER A 1 115 ? 7.217 -8.677 -1.235 1.00 85.38 115 SER A N 1
ATOM 904 C CA . SER A 1 115 ? 8.020 -9.847 -1.635 1.00 85.38 115 SER A CA 1
ATOM 905 C C . SER A 1 115 ? 7.407 -11.174 -1.179 1.00 85.38 115 SER A C 1
ATOM 907 O O . SER A 1 115 ? 7.596 -12.206 -1.814 1.00 85.38 115 SER A O 1
ATOM 909 N N . GLN A 1 116 ? 6.676 -11.148 -0.067 1.00 86.62 116 GLN A N 1
ATOM 910 C CA . GLN A 1 116 ? 6.038 -12.310 0.541 1.00 86.62 116 GLN A CA 1
ATOM 911 C C . GLN A 1 116 ? 4.675 -11.922 1.110 1.00 86.62 116 GLN A C 1
ATOM 913 O O . GLN A 1 116 ? 4.352 -10.741 1.226 1.00 86.62 116 GLN A O 1
ATOM 918 N N . ARG A 1 117 ? 3.862 -12.920 1.468 1.00 88.75 117 ARG A N 1
ATOM 919 C CA . ARG A 1 117 ? 2.555 -12.665 2.081 1.00 88.75 117 ARG A CA 1
ATOM 920 C C . ARG A 1 117 ? 2.729 -11.870 3.380 1.00 88.75 117 ARG A C 1
ATOM 922 O O . ARG A 1 117 ? 3.538 -12.284 4.215 1.00 88.75 117 ARG A O 1
ATOM 929 N N . PRO A 1 118 ? 1.961 -10.787 3.566 1.00 91.44 118 PRO A N 1
ATOM 930 C CA . PRO A 1 118 ? 2.218 -9.877 4.658 1.00 91.44 118 PRO A CA 1
ATOM 931 C C . PRO A 1 118 ? 1.792 -10.440 6.009 1.00 91.44 118 PRO A C 1
ATOM 933 O O . PRO A 1 118 ? 0.826 -11.205 6.123 1.00 91.44 118 PRO A O 1
ATOM 936 N N . THR A 1 119 ? 2.514 -10.035 7.049 1.00 92.31 119 THR A N 1
ATOM 937 C CA . THR A 1 119 ? 2.210 -10.365 8.450 1.00 92.31 119 THR A CA 1
ATOM 938 C C . THR A 1 119 ? 1.574 -9.188 9.183 1.00 92.31 119 THR A C 1
ATOM 940 O O . THR A 1 119 ? 0.730 -9.396 10.065 1.00 92.31 119 THR A O 1
ATOM 943 N N . LEU A 1 120 ? 1.946 -7.967 8.789 1.00 91.94 120 LEU A N 1
ATOM 944 C CA . LEU A 1 120 ? 1.302 -6.714 9.159 1.00 91.94 120 LEU A CA 1
ATOM 945 C C . LEU A 1 120 ? 0.309 -6.299 8.078 1.00 91.94 120 LEU A C 1
ATOM 947 O O . LEU A 1 120 ? 0.591 -6.406 6.890 1.00 91.94 120 LEU A O 1
ATOM 951 N N . SER A 1 121 ? -0.847 -5.779 8.489 1.00 90.12 121 SER A N 1
ATOM 952 C CA . SER A 1 121 ? -1.886 -5.336 7.551 1.00 90.12 121 SER A CA 1
ATOM 953 C C . SER A 1 121 ? -2.300 -6.410 6.538 1.00 90.12 121 SER A C 1
ATOM 955 O O . SER A 1 121 ? -2.441 -6.181 5.338 1.00 90.12 121 SER A O 1
ATOM 957 N N . LYS A 1 122 ? -2.454 -7.639 7.024 1.00 91.62 122 LYS A N 1
ATOM 958 C CA . LYS A 1 122 ? -2.777 -8.787 6.183 1.00 91.62 122 LYS A CA 1
ATOM 959 C C . LYS A 1 122 ? -4.275 -8.839 5.855 1.00 91.62 122 LYS A C 1
ATOM 961 O O . LYS A 1 122 ? -5.093 -8.378 6.656 1.00 91.62 122 LYS A O 1
ATOM 966 N N . PRO A 1 123 ? -4.658 -9.458 4.726 1.00 89.62 123 PRO A N 1
ATOM 967 C CA . PRO A 1 123 ? -6.060 -9.703 4.406 1.00 89.62 123 PRO A CA 1
ATOM 968 C C . PRO A 1 123 ? -6.798 -10.458 5.518 1.00 89.62 123 PRO A C 1
ATOM 970 O O . PRO A 1 123 ? -6.254 -11.398 6.101 1.00 89.62 123 PRO A O 1
ATOM 973 N N . VAL A 1 124 ? -8.045 -10.064 5.785 1.00 86.75 124 VAL A N 1
ATOM 974 C CA . VAL A 1 124 ? -8.877 -10.653 6.853 1.00 86.75 124 VAL A CA 1
ATOM 975 C C . VAL A 1 124 ? -9.775 -11.756 6.299 1.00 86.75 124 VAL A C 1
ATOM 977 O O . VAL A 1 124 ? -9.788 -12.878 6.796 1.00 86.75 124 VAL A O 1
ATOM 980 N N . GLU A 1 125 ? -10.496 -11.448 5.223 1.00 84.88 125 GLU A N 1
ATOM 981 C CA . GLU A 1 125 ? -11.297 -12.418 4.479 1.00 84.88 125 GLU A CA 1
ATOM 982 C C . GLU A 1 125 ? -10.654 -12.639 3.116 1.00 84.88 125 GLU A C 1
ATOM 984 O O . GLU A 1 125 ? -10.242 -11.673 2.473 1.00 84.88 125 GLU A O 1
ATOM 989 N N . MET A 1 126 ? -10.598 -13.887 2.656 1.00 84.69 126 MET A N 1
ATOM 990 C CA . MET A 1 126 ? -9.952 -14.229 1.396 1.00 84.69 126 MET A CA 1
ATOM 991 C C . MET A 1 126 ? -10.686 -15.376 0.701 1.00 84.69 126 MET A C 1
ATOM 993 O O . MET A 1 126 ? -11.071 -16.358 1.335 1.00 84.69 126 MET A O 1
ATOM 997 N N . ILE A 1 127 ? -10.879 -15.229 -0.604 1.00 83.62 127 ILE A N 1
ATOM 998 C CA . ILE A 1 127 ? -11.330 -16.276 -1.518 1.00 83.62 127 ILE A CA 1
ATOM 999 C C . ILE A 1 127 ? -10.207 -16.436 -2.537 1.00 83.62 127 ILE A C 1
ATOM 1001 O O . ILE A 1 127 ? -9.945 -15.504 -3.291 1.00 83.62 127 ILE A O 1
ATOM 1005 N N . GLU A 1 128 ? -9.527 -17.575 -2.543 1.00 81.31 128 GLU A N 1
ATOM 1006 C CA . GLU A 1 128 ? -8.469 -17.887 -3.510 1.00 81.31 128 GLU A CA 1
ATOM 1007 C C . GLU A 1 128 ? -8.962 -18.964 -4.478 1.00 81.31 128 GLU A C 1
ATOM 1009 O O . GLU A 1 128 ? -9.726 -19.848 -4.079 1.00 81.31 128 GLU A O 1
ATOM 1014 N N . ASP A 1 129 ? -8.502 -18.922 -5.730 1.00 73.19 129 ASP A N 1
ATOM 1015 C CA . ASP A 1 129 ? -8.561 -20.120 -6.573 1.00 73.19 129 ASP A CA 1
ATOM 1016 C C . ASP A 1 129 ? -7.661 -21.206 -5.957 1.00 73.19 129 ASP A C 1
ATOM 1018 O O . ASP A 1 129 ? -6.613 -20.899 -5.384 1.00 73.19 129 ASP A O 1
ATOM 1022 N N . GLU A 1 130 ? -8.062 -22.480 -6.056 1.00 54.00 130 GLU A N 1
ATOM 1023 C CA . GLU A 1 130 ? -7.273 -23.601 -5.533 1.00 54.00 130 GLU A CA 1
ATOM 1024 C C . GLU A 1 130 ? -5.848 -23.584 -6.129 1.00 54.00 130 GLU A C 1
ATOM 1026 O O . GLU A 1 130 ? -5.623 -23.971 -7.273 1.00 54.00 130 GLU A O 1
ATOM 1031 N N . SER A 1 131 ? -4.888 -23.167 -5.292 1.00 47.28 131 SER A N 1
ATOM 1032 C CA . SER A 1 131 ? -3.450 -22.970 -5.543 1.00 47.28 131 SER A CA 1
ATOM 1033 C C . SER A 1 131 ? -3.066 -21.752 -6.400 1.00 47.28 131 SER A C 1
ATOM 1035 O O . SER A 1 131 ? -3.310 -21.696 -7.604 1.00 47.28 131 SER A O 1
ATOM 1037 N N . PRO A 1 132 ? -2.228 -20.882 -5.816 1.00 47.84 132 PRO A N 1
ATOM 1038 C CA . PRO A 1 132 ? -0.803 -21.095 -6.029 1.00 47.84 132 PRO A CA 1
ATOM 1039 C C . PRO A 1 132 ? -0.143 -21.492 -4.710 1.00 47.84 132 PRO A C 1
ATOM 1041 O O . PRO A 1 132 ? -0.060 -20.707 -3.772 1.00 47.84 132 PRO A O 1
ATOM 1044 N N . GLY A 1 133 ? 0.363 -22.723 -4.623 1.00 46.25 133 GLY A N 1
ATOM 1045 C CA . GLY A 1 133 ? 1.278 -23.143 -3.555 1.00 46.25 133 GLY A CA 1
ATOM 1046 C C . GLY A 1 133 ? 2.657 -22.477 -3.674 1.00 46.25 133 GLY A C 1
ATOM 1047 O O . GLY A 1 133 ? 3.667 -23.167 -3.579 1.00 46.25 133 GLY A O 1
ATOM 1048 N N . GLY A 1 134 ? 2.699 -21.170 -3.944 1.00 60.47 134 GLY A N 1
ATOM 1049 C CA . GLY A 1 134 ? 3.895 -20.392 -4.256 1.00 60.47 134 GLY A CA 1
ATOM 1050 C C . GLY A 1 134 ? 3.856 -18.979 -3.668 1.00 60.47 134 GLY A C 1
ATOM 1051 O O . GLY A 1 134 ? 2.864 -18.556 -3.079 1.00 60.47 134 GLY A O 1
ATOM 1052 N N . SER A 1 135 ? 4.966 -18.257 -3.822 1.00 70.94 135 SER A N 1
ATOM 1053 C CA . SER A 1 135 ? 5.147 -16.848 -3.430 1.00 70.94 135 SER A CA 1
ATOM 1054 C C . SER A 1 135 ? 4.285 -15.867 -4.226 1.00 70.94 135 SER A C 1
ATOM 1056 O O . SER A 1 135 ? 4.166 -14.707 -3.838 1.00 70.94 135 SER A O 1
ATOM 1058 N N . ASP A 1 136 ? 3.707 -16.323 -5.334 1.00 88.12 136 ASP A N 1
ATOM 1059 C CA . ASP A 1 136 ? 3.095 -15.468 -6.339 1.00 88.12 136 ASP A CA 1
ATOM 1060 C C . ASP A 1 136 ? 1.606 -15.301 -6.081 1.00 88.12 136 ASP A C 1
ATOM 1062 O O . ASP A 1 136 ? 0.856 -16.275 -5.995 1.00 88.12 136 ASP A O 1
ATOM 1066 N N . PHE A 1 137 ? 1.168 -14.052 -5.968 1.00 91.12 137 PHE A N 1
ATOM 1067 C CA . PHE A 1 137 ? -0.233 -13.737 -5.744 1.00 91.12 137 PHE A CA 1
ATOM 1068 C C . PHE A 1 137 ? -0.600 -12.366 -6.288 1.00 91.12 137 PHE A C 1
ATOM 1070 O O . PHE A 1 137 ? 0.208 -11.438 -6.327 1.00 91.12 137 PHE A O 1
ATOM 1077 N N . PHE A 1 138 ? -1.871 -12.236 -6.643 1.00 93.31 138 PHE A N 1
ATOM 1078 C CA . PHE A 1 138 ? -2.513 -10.967 -6.908 1.00 93.31 138 PHE A CA 1
ATOM 1079 C C . PHE A 1 138 ? -3.956 -11.006 -6.406 1.00 93.31 138 PHE A C 1
ATOM 1081 O O . PHE A 1 138 ? -4.832 -11.666 -6.974 1.00 93.31 138 PHE A O 1
ATOM 1088 N N . TYR A 1 139 ? -4.187 -10.290 -5.313 1.00 91.38 139 TYR A N 1
ATOM 1089 C CA . TYR A 1 139 ? -5.463 -10.188 -4.634 1.00 91.38 139 TYR A CA 1
ATOM 1090 C C . TYR A 1 139 ? -6.086 -8.822 -4.858 1.00 91.38 139 TYR A C 1
ATOM 1092 O O . TYR A 1 139 ? -5.448 -7.791 -4.644 1.00 91.38 139 TYR A O 1
ATOM 1100 N N . ILE A 1 140 ? -7.360 -8.817 -5.225 1.00 89.06 140 ILE A N 1
ATOM 1101 C CA . ILE A 1 140 ? -8.143 -7.594 -5.391 1.00 89.06 140 ILE A CA 1
ATOM 1102 C C . ILE A 1 140 ? -9.141 -7.479 -4.246 1.00 89.06 140 ILE A C 1
ATOM 1104 O O . ILE A 1 140 ? -9.761 -8.463 -3.845 1.00 89.06 140 ILE A O 1
ATOM 1108 N N . ASP A 1 141 ? -9.298 -6.276 -3.704 1.00 86.75 141 ASP A N 1
ATOM 1109 C CA . ASP A 1 141 ? -10.277 -6.033 -2.654 1.00 86.75 141 ASP A CA 1
ATOM 1110 C C . ASP A 1 141 ? -11.723 -6.173 -3.157 1.00 86.75 141 ASP A C 1
ATOM 1112 O O . ASP A 1 141 ? -12.061 -5.795 -4.284 1.00 86.75 141 ASP A O 1
ATOM 1116 N N . LYS A 1 142 ? -12.599 -6.692 -2.292 1.00 81.00 142 LYS A N 1
ATOM 1117 C CA . LYS A 1 142 ? -14.028 -6.874 -2.573 1.00 81.00 142 LYS A CA 1
ATOM 1118 C C . LYS A 1 142 ? -14.707 -5.582 -3.017 1.00 81.00 142 LYS A C 1
ATOM 1120 O O . LYS A 1 142 ? -15.606 -5.659 -3.842 1.00 81.00 142 LYS A O 1
ATOM 1125 N N . GLY A 1 143 ? -14.281 -4.416 -2.528 1.00 75.75 143 GLY A N 1
ATOM 1126 C CA . GLY A 1 143 ? -14.807 -3.120 -2.962 1.00 75.75 143 GLY A CA 1
ATOM 1127 C C . GLY A 1 143 ? -14.534 -2.812 -4.438 1.00 75.75 143 GLY A C 1
ATOM 1128 O O . GLY A 1 143 ? -15.377 -2.206 -5.090 1.00 75.75 143 GLY A O 1
ATOM 1129 N N . ILE A 1 144 ? -13.415 -3.292 -4.993 1.00 74.06 144 ILE A N 1
ATOM 1130 C CA . ILE A 1 144 ? -13.092 -3.171 -6.429 1.00 74.06 144 ILE A CA 1
ATOM 1131 C C . ILE A 1 144 ? -13.870 -4.215 -7.229 1.00 74.06 144 ILE A C 1
ATOM 1133 O O . ILE A 1 144 ? -14.414 -3.914 -8.287 1.00 74.06 144 ILE A O 1
ATOM 1137 N N . SER A 1 145 ? -13.934 -5.446 -6.716 1.00 61.84 145 SER A N 1
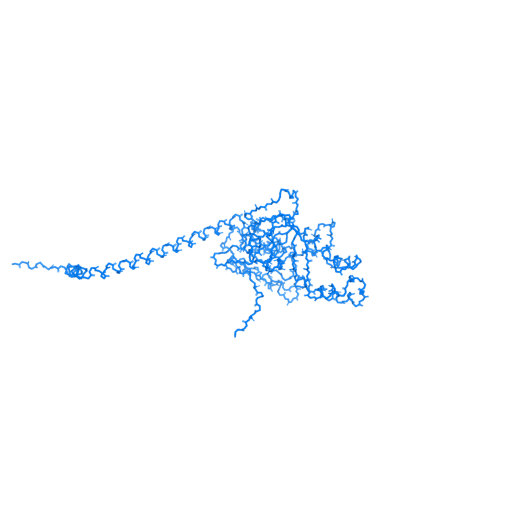ATOM 1138 C CA . SER A 1 145 ? -14.635 -6.562 -7.365 1.00 61.84 145 SER A CA 1
ATOM 1139 C C . SER A 1 145 ? -16.146 -6.343 -7.464 1.00 61.84 145 SER A C 1
ATOM 1141 O O . SER A 1 145 ? -16.747 -6.644 -8.495 1.00 61.84 145 SER A O 1
ATOM 1143 N N . ALA A 1 146 ? -16.735 -5.757 -6.421 1.00 59.59 146 ALA A N 1
ATOM 1144 C CA . ALA A 1 146 ? -18.160 -5.482 -6.302 1.00 59.59 146 ALA A CA 1
ATOM 1145 C C . ALA A 1 146 ? -18.556 -4.066 -6.750 1.00 59.59 146 ALA A C 1
ATOM 1147 O O . ALA A 1 146 ? -19.691 -3.669 -6.487 1.00 59.59 146 ALA A O 1
ATOM 1148 N N . ALA A 1 147 ? -17.653 -3.300 -7.382 1.00 52.06 147 ALA A N 1
ATOM 1149 C CA . ALA A 1 147 ? -17.954 -1.973 -7.918 1.00 52.06 147 ALA A CA 1
ATOM 1150 C C . ALA A 1 147 ? -19.054 -2.079 -8.994 1.00 52.06 147 ALA A C 1
ATOM 1152 O O . ALA A 1 147 ? -18.799 -2.389 -10.153 1.00 52.06 147 ALA A O 1
ATOM 1153 N N . ASP A 1 148 ? -20.279 -1.901 -8.500 1.00 41.66 148 ASP A N 1
ATOM 1154 C CA . ASP A 1 148 ? -21.617 -1.898 -9.080 1.00 41.66 148 ASP A CA 1
ATOM 1155 C C . ASP A 1 148 ? -21.806 -2.300 -10.549 1.00 41.66 148 ASP A C 1
ATOM 1157 O O . ASP A 1 148 ? -21.288 -1.698 -11.488 1.00 41.66 148 ASP A O 1
ATOM 1161 N N . GLY A 1 149 ? -22.774 -3.205 -10.738 1.00 40.25 149 GLY A N 1
ATOM 1162 C CA . GLY A 1 149 ? -23.427 -3.552 -12.003 1.00 40.25 149 GLY A CA 1
ATOM 1163 C C . GLY A 1 149 ? -24.161 -2.399 -12.709 1.00 40.25 149 GLY A C 1
ATOM 1164 O O . GLY A 1 149 ? -25.097 -2.636 -13.477 1.00 40.25 149 GLY A O 1
ATOM 1165 N N . THR A 1 150 ? -23.740 -1.150 -12.518 1.00 39.34 150 THR A N 1
ATOM 1166 C CA . THR A 1 150 ? -24.002 -0.053 -13.446 1.00 39.34 150 THR A CA 1
ATOM 1167 C C . THR A 1 150 ? -23.104 -0.195 -14.675 1.00 39.34 150 THR A C 1
ATOM 1169 O O . THR A 1 150 ? -22.080 0.456 -14.811 1.00 39.34 150 THR A O 1
ATOM 1172 N N . VAL A 1 151 ? -23.533 -1.072 -15.586 1.00 45.16 151 VAL A N 1
ATOM 1173 C CA . VAL A 1 151 ? -23.348 -0.977 -17.045 1.00 45.16 151 VAL A CA 1
ATOM 1174 C C . VAL A 1 151 ? -21.963 -0.470 -17.494 1.00 45.16 151 VAL A C 1
ATOM 1176 O O . VAL A 1 151 ? -21.876 0.637 -18.023 1.00 45.16 151 VAL A O 1
ATOM 1179 N N . LYS A 1 152 ? -20.900 -1.282 -17.341 1.00 42.34 152 LYS A N 1
ATOM 1180 C CA . LYS A 1 152 ? -19.853 -1.483 -18.378 1.00 42.34 152 LYS A CA 1
ATOM 1181 C C . LYS A 1 152 ? -18.694 -2.406 -17.993 1.00 42.34 152 LYS A C 1
ATOM 1183 O O . LYS A 1 152 ? -18.105 -2.954 -18.920 1.00 42.34 152 LYS A O 1
ATOM 1188 N N . ASP A 1 153 ? -18.414 -2.639 -16.712 1.00 51.50 153 ASP A N 1
ATOM 1189 C CA . ASP A 1 153 ? -17.265 -3.468 -16.326 1.00 51.50 153 ASP A CA 1
ATOM 1190 C C . ASP A 1 153 ? -17.677 -4.876 -15.861 1.00 51.50 153 ASP A C 1
ATOM 1192 O O . ASP A 1 153 ? -18.599 -5.024 -15.056 1.00 51.50 153 ASP A O 1
ATOM 1196 N N . PRO A 1 154 ? -17.052 -5.946 -16.389 1.00 54.59 154 PRO A N 1
ATOM 1197 C CA . PRO A 1 154 ? -17.356 -7.308 -15.978 1.00 54.59 154 PRO A CA 1
ATOM 1198 C C . PRO A 1 154 ? -16.874 -7.548 -14.543 1.00 54.59 154 PRO A C 1
ATOM 1200 O O . PRO A 1 154 ? -15.719 -7.273 -14.236 1.00 54.59 154 PRO A O 1
ATOM 1203 N N . GLU A 1 155 ? -17.733 -8.142 -13.708 1.00 67.62 155 GLU A N 1
ATOM 1204 C CA . GLU A 1 155 ? -17.442 -8.552 -12.321 1.00 67.62 155 GLU A CA 1
ATOM 1205 C C . GLU A 1 155 ? -16.031 -9.158 -12.205 1.00 67.62 155 GLU A C 1
ATOM 1207 O O . GLU A 1 155 ? -15.717 -10.145 -12.887 1.00 67.62 155 GLU A O 1
ATOM 1212 N N . LEU A 1 156 ? -15.148 -8.538 -11.416 1.00 76.12 156 LEU A N 1
ATOM 1213 C CA . LEU A 1 156 ? -13.772 -9.016 -11.265 1.00 76.12 156 LEU A CA 1
ATOM 1214 C C . LEU A 1 156 ? -13.784 -10.215 -10.322 1.00 76.12 156 LEU A C 1
ATOM 1216 O O . LEU A 1 156 ? -14.091 -10.078 -9.143 1.00 76.12 156 LEU A O 1
ATOM 1220 N N . ASN A 1 157 ? -13.436 -11.380 -10.855 1.00 82.38 157 ASN A N 1
ATOM 1221 C CA . ASN A 1 157 ? -13.418 -12.646 -10.136 1.00 82.38 157 ASN A CA 1
ATOM 1222 C C . ASN A 1 157 ? -12.053 -13.311 -10.313 1.00 82.38 157 ASN A C 1
ATOM 1224 O O . ASN A 1 157 ? -11.273 -12.931 -11.195 1.00 82.38 157 ASN A O 1
ATOM 1228 N N . THR A 1 158 ? -11.782 -14.320 -9.490 1.00 85.75 158 THR A N 1
ATOM 1229 C CA . THR A 1 158 ? -10.576 -15.139 -9.613 1.00 85.75 158 THR A CA 1
ATOM 1230 C C . THR A 1 158 ? -10.454 -15.735 -11.021 1.00 85.75 158 THR A C 1
ATOM 1232 O O . THR A 1 158 ? -11.440 -15.967 -11.728 1.00 85.75 158 THR A O 1
ATOM 1235 N N . GLY A 1 159 ? -9.218 -15.859 -11.497 1.00 85.88 159 GLY A N 1
ATOM 1236 C CA . GLY A 1 159 ? -8.905 -16.369 -12.825 1.00 85.88 159 GLY A CA 1
ATOM 1237 C C . GLY A 1 159 ? -8.935 -15.335 -13.956 1.00 85.88 159 GLY A C 1
ATOM 1238 O O . GLY A 1 159 ? -8.351 -15.596 -15.011 1.00 85.88 159 GLY A O 1
ATOM 1239 N N . LYS A 1 160 ? -9.561 -14.165 -13.764 1.00 87.88 160 LYS A N 1
ATOM 1240 C CA . LYS A 1 160 ? -9.602 -13.103 -14.783 1.00 87.88 160 LYS A CA 1
ATOM 1241 C C . LYS A 1 160 ? -8.294 -12.320 -14.844 1.00 87.88 160 LYS A C 1
ATOM 1243 O O . LYS A 1 160 ? -7.661 -12.076 -13.823 1.00 87.88 160 LYS A O 1
ATOM 1248 N N . ILE A 1 161 ? -7.928 -11.888 -16.047 1.00 89.19 161 ILE A N 1
ATOM 1249 C CA . ILE A 1 161 ? -6.861 -10.910 -16.267 1.00 89.19 161 ILE A CA 1
ATOM 1250 C C . ILE A 1 161 ? -7.487 -9.520 -16.219 1.00 89.19 161 ILE A C 1
ATOM 1252 O O . ILE A 1 161 ? -8.521 -9.290 -16.849 1.00 89.19 161 ILE A O 1
ATOM 1256 N N . VAL A 1 162 ? -6.870 -8.608 -15.476 1.00 89.31 162 VAL A N 1
ATOM 1257 C CA . VAL A 1 162 ? -7.306 -7.216 -15.363 1.00 89.31 162 VAL A CA 1
ATOM 1258 C C . VAL A 1 162 ? -6.177 -6.272 -15.751 1.00 89.31 162 VAL A C 1
ATOM 1260 O O . VAL A 1 162 ? -5.003 -6.589 -15.564 1.00 89.31 162 VAL A O 1
ATOM 1263 N N . ALA A 1 163 ? -6.553 -5.119 -16.299 1.00 89.62 163 ALA A N 1
ATOM 1264 C CA . ALA A 1 163 ? -5.640 -4.038 -16.622 1.00 89.62 163 ALA A CA 1
ATOM 1265 C C . ALA A 1 163 ? -5.470 -3.103 -15.414 1.00 89.62 163 ALA A C 1
ATOM 1267 O O . ALA A 1 163 ? -6.447 -2.596 -14.855 1.00 89.62 163 ALA A O 1
ATOM 1268 N N . LEU A 1 164 ? -4.217 -2.866 -15.044 1.00 90.25 164 LEU A N 1
ATOM 1269 C CA . LEU A 1 164 ? -3.772 -1.947 -14.008 1.00 90.25 164 LEU A CA 1
ATOM 1270 C C . LEU A 1 164 ? -3.065 -0.786 -14.684 1.00 90.25 164 LEU A C 1
ATOM 1272 O O . LEU A 1 164 ? -2.099 -0.984 -15.415 1.00 90.25 164 LEU A O 1
ATOM 1276 N N . THR A 1 165 ? -3.556 0.426 -14.459 1.00 88.81 165 THR A N 1
ATOM 1277 C CA . THR A 1 165 ? -2.939 1.630 -15.020 1.00 88.81 165 THR A CA 1
ATOM 1278 C C . THR A 1 165 ? -2.135 2.349 -13.950 1.00 88.81 165 THR A C 1
ATOM 1280 O O . THR A 1 165 ? -2.701 2.777 -12.943 1.00 88.81 165 THR A O 1
ATOM 1283 N N . TYR A 1 166 ? -0.837 2.515 -14.189 1.00 87.50 166 TYR A N 1
ATOM 1284 C CA . TYR A 1 166 ? 0.106 3.172 -13.288 1.00 87.50 166 TYR A CA 1
ATOM 1285 C C . TYR A 1 166 ? 0.600 4.495 -13.850 1.00 87.50 166 TYR A C 1
ATOM 1287 O O . TYR A 1 166 ? 0.832 4.618 -15.053 1.00 87.50 166 TYR A O 1
ATOM 1295 N N . ARG A 1 167 ? 0.847 5.457 -12.956 1.00 83.81 167 ARG A N 1
ATOM 1296 C CA . ARG A 1 167 ? 1.585 6.682 -13.279 1.00 83.81 167 ARG A CA 1
ATOM 1297 C C . ARG A 1 167 ? 3.057 6.505 -12.928 1.00 83.81 167 ARG A C 1
ATOM 1299 O O . ARG A 1 167 ? 3.490 6.865 -11.842 1.00 83.81 167 ARG A O 1
ATOM 1306 N N . ILE A 1 168 ? 3.817 5.876 -13.819 1.00 77.19 168 ILE A N 1
ATOM 1307 C CA . ILE A 1 168 ? 5.157 5.362 -13.483 1.00 77.19 168 ILE A CA 1
ATOM 1308 C C . ILE A 1 168 ? 6.185 6.465 -13.196 1.00 77.19 168 ILE A C 1
ATOM 1310 O O . ILE A 1 168 ? 7.080 6.261 -12.382 1.00 77.19 168 ILE A O 1
ATOM 1314 N N . PHE A 1 169 ? 6.043 7.647 -13.803 1.00 78.75 169 PHE A N 1
ATOM 1315 C CA . PHE A 1 169 ? 6.982 8.756 -13.596 1.00 78.75 169 PHE A CA 1
ATOM 1316 C C . PHE A 1 169 ? 6.907 9.363 -12.194 1.00 78.75 169 PHE A C 1
ATOM 1318 O O . PHE A 1 169 ? 7.905 9.913 -11.739 1.00 78.75 169 PHE A O 1
ATOM 1325 N N . ASP A 1 170 ? 5.784 9.198 -11.488 1.00 77.75 170 ASP A N 1
ATOM 1326 C CA . ASP A 1 170 ? 5.642 9.647 -10.098 1.00 77.75 170 ASP A CA 1
ATOM 1327 C C . ASP A 1 170 ? 6.576 8.853 -9.159 1.00 77.75 170 ASP A C 1
ATOM 1329 O O . ASP A 1 170 ? 6.976 9.352 -8.112 1.00 77.75 170 ASP A O 1
ATOM 1333 N N . TYR A 1 171 ? 6.963 7.637 -9.562 1.00 77.19 171 TYR A N 1
ATOM 1334 C CA . TYR A 1 171 ? 7.833 6.726 -8.808 1.00 77.19 171 TYR A CA 1
ATOM 1335 C C . TYR A 1 171 ? 9.225 6.573 -9.439 1.00 77.19 171 TYR A C 1
ATOM 1337 O O . TYR A 1 171 ? 10.111 5.958 -8.855 1.00 77.19 171 TYR A O 1
ATOM 1345 N N . MET A 1 172 ? 9.419 7.114 -10.645 1.00 77.62 172 MET A N 1
ATOM 1346 C CA . MET A 1 172 ? 10.665 7.047 -11.410 1.00 77.62 172 MET A CA 1
ATOM 1347 C C . MET A 1 172 ? 10.900 8.360 -12.175 1.00 77.62 172 MET A C 1
ATOM 1349 O O . MET A 1 172 ? 10.818 8.390 -13.408 1.00 77.62 172 MET A O 1
ATOM 1353 N N . PRO A 1 173 ? 11.204 9.472 -11.490 1.00 69.88 173 PRO A N 1
ATOM 1354 C CA . PRO A 1 173 ? 11.318 10.777 -12.143 1.00 69.88 173 PRO A CA 1
ATOM 1355 C C . PRO A 1 173 ? 12.400 10.802 -13.238 1.00 69.88 173 PRO A C 1
ATOM 1357 O O . PRO A 1 173 ? 12.201 11.404 -14.295 1.00 69.88 173 PRO A O 1
ATOM 1360 N N . GLY A 1 174 ? 13.507 10.073 -13.044 1.00 79.31 174 GLY A N 1
ATOM 1361 C CA . GLY A 1 174 ? 14.594 9.954 -14.026 1.00 79.31 174 GLY A CA 1
ATOM 1362 C C . GLY A 1 174 ? 14.234 9.190 -15.306 1.00 79.31 174 GLY A C 1
ATOM 1363 O O . GLY A 1 174 ? 14.879 9.396 -16.337 1.00 79.31 174 GLY A O 1
ATOM 1364 N N . LEU A 1 175 ? 13.180 8.362 -15.276 1.00 82.94 175 LEU A N 1
ATOM 1365 C CA . LEU A 1 175 ? 12.769 7.561 -16.428 1.00 82.94 175 LEU A CA 1
ATOM 1366 C C . LEU A 1 175 ? 12.297 8.450 -17.582 1.00 82.94 175 LEU A C 1
ATOM 1368 O O . LEU A 1 175 ? 12.623 8.171 -18.730 1.00 82.94 175 LEU A O 1
ATOM 1372 N N . SER A 1 176 ? 11.581 9.538 -17.288 1.00 83.38 176 SER A N 1
ATOM 1373 C CA . SER A 1 176 ? 11.071 10.467 -18.308 1.00 83.38 176 SER A CA 1
ATOM 1374 C C . SER A 1 176 ? 12.195 11.026 -19.195 1.00 83.38 176 SER A C 1
ATOM 1376 O O . SER A 1 176 ? 12.182 10.824 -20.408 1.00 83.38 176 SER A O 1
ATOM 1378 N N . ASN A 1 177 ? 13.224 11.615 -18.579 1.00 84.62 177 ASN A N 1
ATOM 1379 C CA . ASN A 1 177 ? 14.396 12.166 -19.265 1.00 84.62 177 ASN A CA 1
ATOM 1380 C C . ASN A 1 177 ? 15.152 11.102 -20.072 1.00 84.62 177 ASN A C 1
ATOM 1382 O O . ASN A 1 177 ? 15.604 11.355 -21.190 1.00 84.62 177 ASN A O 1
ATOM 1386 N N . MET A 1 178 ? 15.300 9.899 -19.512 1.00 86.81 178 MET A N 1
ATOM 1387 C CA . MET A 1 178 ? 15.962 8.800 -20.209 1.00 86.81 178 MET A CA 1
ATOM 1388 C C . MET A 1 178 ? 15.155 8.359 -21.437 1.00 86.81 178 MET A C 1
ATOM 1390 O O . MET A 1 178 ? 15.737 8.146 -22.500 1.00 86.81 178 MET A O 1
ATOM 1394 N N . LEU A 1 179 ? 13.827 8.265 -21.325 1.00 86.88 179 LEU A N 1
ATOM 1395 C CA . LEU A 1 179 ? 12.960 7.941 -22.456 1.00 86.88 179 LEU A CA 1
ATOM 1396 C C . LEU A 1 179 ? 13.035 9.006 -23.550 1.00 86.88 179 LEU A C 1
ATOM 1398 O O . LEU A 1 179 ? 13.092 8.643 -24.725 1.00 86.88 179 LEU A O 1
ATOM 1402 N N . GLU A 1 180 ? 13.069 10.294 -23.193 1.00 86.12 180 GLU A N 1
ATOM 1403 C CA . GLU A 1 180 ? 13.248 11.389 -24.158 1.00 86.12 180 GLU A CA 1
ATOM 1404 C C . GLU A 1 180 ? 14.550 11.215 -24.947 1.00 86.12 180 GLU A C 1
ATOM 1406 O O . GLU A 1 180 ? 14.506 11.113 -26.179 1.00 86.12 180 GLU A O 1
ATOM 1411 N N . ALA A 1 181 ? 15.675 11.063 -24.238 1.00 87.25 181 ALA A N 1
ATOM 1412 C CA . ALA A 1 181 ? 16.996 10.865 -24.834 1.00 87.25 181 ALA A CA 1
ATOM 1413 C C . ALA A 1 181 ? 17.064 9.605 -25.713 1.00 87.25 181 ALA A C 1
ATOM 1415 O O . ALA A 1 181 ? 17.655 9.622 -26.800 1.00 87.25 181 ALA A O 1
ATOM 1416 N N . LEU A 1 182 ? 16.421 8.517 -25.273 1.00 86.50 182 LEU A N 1
ATOM 1417 C CA . LEU A 1 182 ? 16.329 7.279 -26.038 1.00 86.50 182 LEU A CA 1
ATOM 1418 C C . LEU A 1 182 ? 15.556 7.492 -27.336 1.00 86.50 182 LEU A C 1
ATOM 1420 O O . LEU A 1 182 ? 15.952 6.993 -28.384 1.00 86.50 182 LEU A O 1
ATOM 1424 N N . SER A 1 183 ? 14.477 8.269 -27.275 1.00 85.75 183 SER A N 1
ATOM 1425 C CA . SER A 1 183 ? 13.617 8.528 -28.423 1.00 85.75 183 SER A CA 1
ATOM 1426 C C . SER A 1 183 ? 14.262 9.404 -29.495 1.00 85.75 183 SER A C 1
ATOM 1428 O O . SER A 1 183 ? 13.856 9.327 -30.656 1.00 85.75 183 SER A O 1
ATOM 1430 N N . GLU A 1 184 ? 15.235 10.230 -29.109 1.00 87.38 184 GLU A N 1
ATOM 1431 C CA . GLU A 1 184 ? 16.041 11.037 -30.027 1.00 87.38 184 GLU A CA 1
ATOM 1432 C C . GLU A 1 184 ? 17.191 10.228 -30.630 1.00 87.38 184 GLU A C 1
ATOM 1434 O O . GLU A 1 184 ? 17.466 10.341 -31.824 1.00 87.38 184 GLU A O 1
ATOM 1439 N N . SER A 1 185 ? 17.851 9.409 -29.808 1.00 89.25 185 SER A N 1
ATOM 1440 C CA . SER A 1 185 ? 19.084 8.716 -30.194 1.00 89.25 185 SER A CA 1
ATOM 1441 C C . SER A 1 185 ? 18.842 7.374 -30.888 1.00 89.25 185 SER A C 1
ATOM 1443 O O . SER A 1 185 ? 19.623 7.006 -31.758 1.00 89.25 185 SER A O 1
ATOM 1445 N N . ASN A 1 186 ? 17.787 6.646 -30.502 1.00 90.00 186 ASN A N 1
ATOM 1446 C CA . ASN A 1 186 ? 17.465 5.295 -30.981 1.00 90.00 186 ASN A CA 1
ATOM 1447 C C . ASN A 1 186 ? 15.932 5.135 -31.145 1.00 90.00 186 ASN A C 1
ATOM 1449 O O . ASN A 1 186 ? 15.288 4.386 -30.400 1.00 90.00 186 ASN A O 1
ATOM 1453 N N . PRO A 1 187 ? 15.292 5.878 -32.069 1.00 85.69 187 PRO A N 1
ATOM 1454 C CA . PRO A 1 187 ? 13.840 5.824 -32.269 1.00 85.69 187 PRO A CA 1
ATOM 1455 C C . PRO A 1 187 ? 13.316 4.428 -32.649 1.00 85.69 187 PRO A C 1
ATOM 1457 O O . PRO A 1 187 ? 12.148 4.132 -32.399 1.00 85.69 187 PRO A O 1
ATOM 1460 N N . GLU A 1 188 ? 14.159 3.573 -33.229 1.00 87.06 188 GLU A N 1
ATOM 1461 C CA . GLU A 1 188 ? 13.864 2.186 -33.601 1.00 87.06 188 GLU A CA 1
ATOM 1462 C C . GLU A 1 188 ? 13.552 1.273 -32.410 1.00 87.06 188 GLU A C 1
ATOM 1464 O O . GLU A 1 188 ? 12.909 0.241 -32.593 1.00 87.06 188 GLU A O 1
ATOM 1469 N N . TYR A 1 189 ? 13.946 1.659 -31.195 1.00 89.56 189 TYR A N 1
ATOM 1470 C CA . TYR A 1 189 ? 13.617 0.906 -29.986 1.00 89.56 189 TYR A CA 1
ATOM 1471 C C . TYR A 1 189 ? 12.150 1.028 -29.582 1.00 89.56 189 TYR A C 1
ATOM 1473 O O . TYR A 1 189 ? 11.695 0.2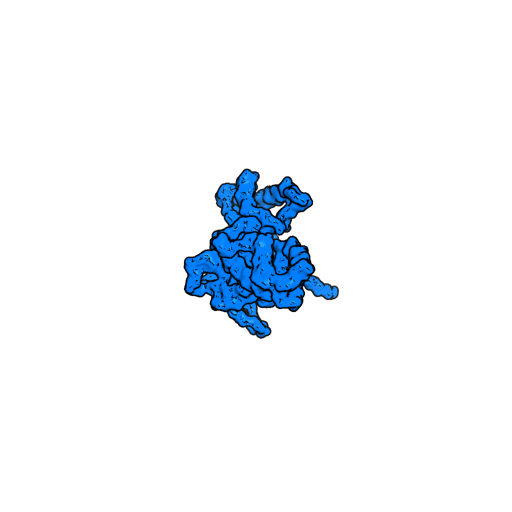50 -28.751 1.00 89.56 189 TYR A O 1
ATOM 1481 N N . PHE A 1 190 ? 11.393 1.964 -30.158 1.00 87.19 190 PHE A N 1
ATOM 1482 C CA . PHE A 1 190 ? 9.958 2.099 -29.918 1.00 87.19 190 PHE A CA 1
ATOM 1483 C C . PHE A 1 190 ? 9.166 1.360 -31.001 1.00 87.19 190 PHE A C 1
ATOM 1485 O O . PHE A 1 190 ? 9.342 1.615 -32.192 1.00 87.19 190 PHE A O 1
ATOM 1492 N N . ILE A 1 191 ? 8.215 0.509 -30.598 1.00 85.12 191 ILE A N 1
ATOM 1493 C CA . ILE A 1 191 ? 7.413 -0.303 -31.536 1.00 85.12 191 ILE A CA 1
ATOM 1494 C C . ILE A 1 191 ? 6.552 0.573 -32.457 1.00 85.12 191 ILE A C 1
ATOM 1496 O O . ILE A 1 191 ? 6.331 0.244 -33.624 1.00 85.12 191 ILE A O 1
ATOM 1500 N N . SER A 1 192 ? 6.029 1.695 -31.949 1.00 79.94 192 SER A N 1
ATOM 1501 C CA . SER A 1 192 ? 5.272 2.645 -32.766 1.00 79.94 192 SER A CA 1
ATOM 1502 C C . SER A 1 192 ? 5.229 4.050 -32.168 1.00 79.94 192 SER A C 1
ATOM 1504 O O . SER A 1 192 ? 5.331 4.238 -30.956 1.00 79.94 192 SER A O 1
ATOM 1506 N N . ALA A 1 193 ? 4.971 5.048 -33.020 1.00 71.94 193 ALA A N 1
ATOM 1507 C CA . ALA A 1 193 ? 4.761 6.432 -32.592 1.00 71.94 193 ALA A CA 1
ATOM 1508 C C . ALA A 1 193 ? 3.529 6.604 -31.679 1.00 71.94 193 ALA A C 1
ATOM 1510 O O . ALA A 1 193 ? 3.531 7.461 -30.800 1.00 71.94 193 ALA A O 1
ATOM 1511 N N . ALA A 1 194 ? 2.483 5.788 -31.857 1.00 73.38 194 ALA A N 1
ATOM 1512 C CA . ALA A 1 194 ? 1.300 5.822 -30.996 1.00 73.38 194 ALA A CA 1
ATOM 1513 C C . ALA A 1 194 ? 1.629 5.326 -29.579 1.00 73.38 194 ALA A C 1
ATOM 1515 O O . ALA A 1 194 ? 1.314 6.002 -28.603 1.00 73.38 194 ALA A O 1
ATOM 1516 N N . LYS A 1 195 ? 2.344 4.199 -29.478 1.00 72.00 195 LYS A N 1
ATOM 1517 C CA . LYS A 1 195 ? 2.786 3.630 -28.197 1.00 72.00 195 LYS A CA 1
ATOM 1518 C C . LYS A 1 195 ? 3.797 4.518 -27.487 1.00 72.00 195 LYS A C 1
ATOM 1520 O O . LYS A 1 195 ? 3.682 4.725 -26.284 1.00 72.00 195 LYS A O 1
ATOM 1525 N N . LYS A 1 196 ? 4.705 5.137 -28.247 1.00 71.00 196 LYS A N 1
ATOM 1526 C CA . LYS A 1 196 ? 5.573 6.212 -27.760 1.00 71.00 196 LYS A CA 1
ATOM 1527 C C . LYS A 1 196 ? 4.735 7.284 -27.048 1.00 71.00 196 LYS A C 1
ATOM 1529 O O . LYS A 1 196 ? 4.937 7.532 -25.865 1.00 71.00 196 LYS A O 1
ATOM 1534 N N . ASN A 1 197 ? 3.744 7.859 -27.728 1.00 67.81 197 ASN A N 1
ATOM 1535 C CA . ASN A 1 197 ? 2.922 8.933 -27.163 1.00 67.81 197 ASN A CA 1
ATOM 1536 C C . ASN A 1 197 ? 2.129 8.517 -25.910 1.00 67.81 197 ASN A C 1
ATOM 1538 O O . ASN A 1 197 ? 1.977 9.338 -25.013 1.00 67.81 197 ASN A O 1
ATOM 1542 N N . GLU A 1 198 ? 1.643 7.274 -25.829 1.00 72.81 198 GLU A N 1
ATOM 1543 C CA . GLU A 1 198 ? 0.973 6.742 -24.628 1.00 72.81 198 GLU A CA 1
ATOM 1544 C C . GLU A 1 198 ? 1.925 6.689 -23.422 1.00 72.81 198 GLU A C 1
ATOM 1546 O O . GLU A 1 198 ? 1.578 7.163 -22.340 1.00 72.81 198 GLU A O 1
ATOM 1551 N N . LEU A 1 199 ? 3.148 6.185 -23.613 1.00 76.62 199 LEU A N 1
ATOM 1552 C CA . LEU A 1 199 ? 4.137 6.087 -22.537 1.00 76.62 199 LEU A CA 1
ATOM 1553 C C . LEU A 1 199 ? 4.612 7.466 -22.055 1.00 76.62 199 LEU A C 1
ATOM 1555 O O . LEU A 1 199 ? 4.753 7.685 -20.855 1.00 76.62 199 LEU A O 1
ATOM 1559 N N . PHE A 1 200 ? 4.794 8.427 -22.969 1.00 77.94 200 PHE A N 1
ATOM 1560 C CA . PHE A 1 200 ? 5.160 9.808 -22.619 1.00 77.94 200 PHE A CA 1
ATOM 1561 C C . PHE A 1 200 ? 4.048 10.573 -21.882 1.00 77.94 200 PHE A C 1
ATOM 1563 O O . PHE A 1 200 ? 4.326 11.585 -21.244 1.00 77.94 200 PHE A O 1
ATOM 1570 N N . GLN A 1 201 ? 2.804 10.079 -21.888 1.00 75.75 201 GLN A N 1
ATOM 1571 C CA . GLN A 1 201 ? 1.752 10.579 -20.991 1.00 75.75 201 GLN A CA 1
ATOM 1572 C C . GLN A 1 201 ? 1.903 10.056 -19.548 1.00 75.75 201 GLN A C 1
ATOM 1574 O O . GLN A 1 201 ? 1.107 10.405 -18.674 1.00 75.75 201 GLN A O 1
ATOM 1579 N N . GLY A 1 202 ? 2.926 9.234 -19.286 1.00 72.00 202 GLY A N 1
ATOM 1580 C CA . GLY A 1 202 ? 3.263 8.686 -17.975 1.00 72.00 202 GLY A CA 1
ATOM 1581 C C . GLY A 1 202 ? 2.371 7.540 -17.531 1.00 72.00 202 GLY A C 1
ATOM 1582 O O . GLY A 1 202 ? 2.427 7.167 -16.366 1.00 72.00 202 GLY A O 1
ATOM 1583 N N . SER A 1 203 ? 1.551 6.996 -18.431 1.00 81.19 203 SER A N 1
ATOM 1584 C CA . SER A 1 203 ? 0.593 5.935 -18.140 1.00 81.19 203 SER A CA 1
ATOM 1585 C C . SER A 1 203 ? 1.105 4.597 -18.664 1.00 81.19 203 SER A C 1
ATOM 1587 O O . SER A 1 203 ? 1.187 4.406 -19.876 1.00 81.19 203 SER A O 1
ATOM 1589 N N . LEU A 1 204 ? 1.398 3.659 -17.764 1.00 85.31 204 LEU A N 1
ATOM 1590 C CA . LEU A 1 204 ? 1.721 2.275 -18.116 1.00 85.31 204 LEU A CA 1
ATOM 1591 C C . LEU A 1 204 ? 0.539 1.371 -17.785 1.00 85.31 204 LEU A C 1
ATOM 1593 O O . LEU A 1 204 ? 0.043 1.399 -16.659 1.00 85.31 204 LEU A O 1
ATOM 1597 N N . ILE A 1 205 ? 0.108 0.566 -18.755 1.00 88.44 205 ILE A N 1
ATOM 1598 C CA . ILE A 1 205 ? -0.941 -0.434 -18.553 1.00 88.44 205 ILE A CA 1
ATOM 1599 C C . ILE A 1 205 ? -0.286 -1.799 -18.396 1.00 88.44 205 ILE A C 1
ATOM 1601 O O . ILE A 1 205 ? 0.415 -2.264 -19.288 1.00 88.44 205 ILE A O 1
ATOM 1605 N N . VAL A 1 206 ? -0.543 -2.437 -17.264 1.00 90.69 206 VAL A N 1
ATOM 1606 C CA . VAL A 1 206 ? -0.024 -3.751 -16.897 1.00 90.69 206 VAL A CA 1
ATOM 1607 C C . VAL A 1 206 ? -1.189 -4.722 -16.776 1.00 90.69 206 VAL A C 1
ATOM 1609 O O . VAL A 1 206 ? -2.235 -4.371 -16.235 1.00 90.69 206 VAL A O 1
ATOM 1612 N N . HIS A 1 207 ? -1.020 -5.948 -17.258 1.00 92.12 207 HIS A N 1
ATOM 1613 C CA . HIS A 1 207 ? -2.056 -6.974 -17.190 1.00 92.12 207 HIS A CA 1
ATOM 1614 C C . HIS A 1 207 ? -1.661 -8.047 -16.184 1.00 92.12 207 HIS A C 1
ATOM 1616 O O . HIS A 1 207 ? -0.588 -8.622 -16.295 1.00 92.12 207 HIS A O 1
ATOM 1622 N N . ALA A 1 208 ? -2.532 -8.338 -15.219 1.00 91.81 208 ALA A N 1
ATOM 1623 C CA . ALA A 1 208 ? -2.263 -9.357 -14.208 1.00 91.81 208 ALA A CA 1
ATOM 1624 C C . ALA A 1 208 ? -3.490 -10.237 -13.958 1.00 91.81 208 ALA A C 1
ATOM 1626 O O . ALA A 1 208 ? -4.635 -9.773 -13.993 1.00 91.81 208 ALA A O 1
ATOM 1627 N N . LYS A 1 209 ? -3.252 -11.528 -13.700 1.00 91.81 209 LYS A N 1
ATOM 1628 C CA . LYS A 1 209 ? -4.301 -12.508 -13.401 1.00 91.81 209 LYS A CA 1
ATOM 1629 C C . LYS A 1 209 ? -4.654 -12.484 -11.917 1.00 91.81 209 LYS A C 1
ATOM 1631 O O . LYS A 1 209 ? -3.796 -12.715 -11.073 1.00 91.81 209 LYS A O 1
ATOM 1636 N N . ILE A 1 210 ? -5.928 -12.268 -11.610 1.00 90.88 210 ILE A N 1
ATOM 1637 C CA . ILE A 1 210 ? -6.462 -12.266 -10.247 1.00 90.88 210 ILE A CA 1
ATOM 1638 C C . ILE A 1 210 ? -6.399 -13.689 -9.690 1.00 90.88 210 ILE A C 1
ATOM 1640 O O . ILE A 1 210 ? -7.023 -14.601 -10.236 1.00 90.88 210 ILE A O 1
ATOM 1644 N N . THR A 1 211 ? -5.674 -13.877 -8.591 1.00 91.56 211 THR A N 1
ATOM 1645 C CA . THR A 1 211 ? -5.560 -15.173 -7.901 1.00 91.56 211 THR A CA 1
ATOM 1646 C C . THR A 1 211 ? -6.462 -15.261 -6.675 1.00 91.56 211 THR A C 1
ATOM 1648 O O . THR A 1 211 ? -6.731 -16.358 -6.189 1.00 91.56 211 THR A O 1
ATOM 1651 N N . GLY A 1 212 ? -6.956 -14.125 -6.178 1.00 89.81 212 GLY A N 1
ATOM 1652 C CA . GLY A 1 212 ? -7.891 -14.102 -5.062 1.00 89.81 212 GLY A CA 1
ATOM 1653 C C . GLY A 1 212 ? -8.642 -12.785 -4.908 1.00 89.81 212 GLY A C 1
ATOM 1654 O O . GLY A 1 212 ? -8.250 -11.745 -5.438 1.00 89.81 212 GLY A O 1
ATOM 1655 N N . ILE A 1 213 ? -9.732 -12.847 -4.156 1.00 89.19 213 ILE A N 1
ATOM 1656 C CA . ILE A 1 213 ? -10.538 -11.703 -3.741 1.00 89.19 213 ILE A CA 1
ATOM 1657 C C . ILE A 1 213 ? -10.424 -11.568 -2.227 1.00 89.19 213 ILE A C 1
ATOM 1659 O O . ILE A 1 213 ? -10.616 -12.547 -1.501 1.00 89.19 213 ILE A O 1
ATOM 1663 N N . MET A 1 214 ? -10.122 -10.367 -1.741 1.00 89.56 214 MET A N 1
ATOM 1664 C CA . MET A 1 214 ? -9.822 -10.126 -0.331 1.00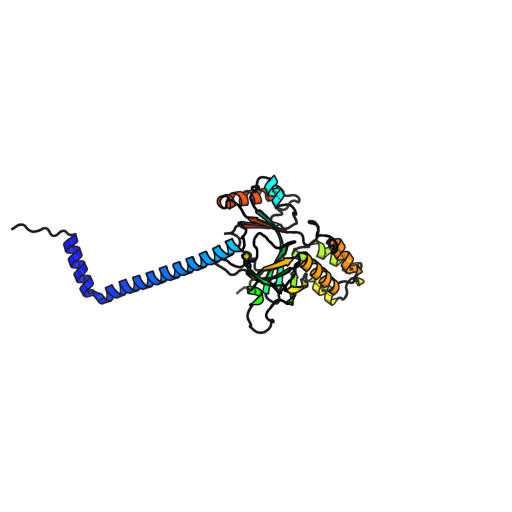 89.56 214 MET A CA 1
ATOM 1665 C C . MET A 1 214 ? -10.650 -9.007 0.298 1.00 89.56 214 MET A C 1
ATOM 1667 O O . MET A 1 214 ? -11.181 -8.147 -0.392 1.00 89.56 214 MET A O 1
ATOM 1671 N N . THR A 1 215 ? -10.716 -8.990 1.624 1.00 86.56 215 THR A N 1
ATOM 1672 C CA . THR A 1 215 ? -11.105 -7.808 2.403 1.00 86.56 215 THR A CA 1
ATOM 1673 C C . THR A 1 215 ? -9.859 -7.287 3.111 1.00 86.56 215 THR A C 1
ATOM 1675 O O . THR A 1 215 ? -9.299 -7.987 3.965 1.00 86.56 215 THR A O 1
ATOM 1678 N N . PHE A 1 216 ? -9.410 -6.083 2.752 1.00 85.25 216 PHE A N 1
ATOM 1679 C CA . PHE A 1 216 ? -8.170 -5.513 3.282 1.00 85.25 216 PHE A CA 1
ATOM 1680 C C . PHE A 1 216 ? -8.435 -4.593 4.490 1.00 85.25 216 PHE A C 1
ATOM 1682 O O . PHE A 1 216 ? -9.321 -3.736 4.417 1.00 85.25 216 PHE A O 1
ATOM 1689 N N . PRO A 1 217 ? -7.691 -4.729 5.608 1.00 81.19 217 PRO A N 1
ATOM 1690 C CA . PRO A 1 217 ? -7.997 -4.007 6.844 1.00 81.19 217 PRO A CA 1
ATOM 1691 C C . PRO A 1 217 ? -7.789 -2.487 6.735 1.00 81.19 217 PRO A C 1
ATOM 1693 O O . PRO A 1 217 ? -8.450 -1.744 7.453 1.00 81.19 217 PRO A O 1
ATOM 1696 N N . GLU A 1 218 ? -6.941 -2.006 5.818 1.00 79.75 218 GLU A N 1
ATOM 1697 C CA . GLU A 1 218 ? -6.723 -0.561 5.592 1.00 79.75 218 GLU A CA 1
ATOM 1698 C C . GLU A 1 218 ? -7.898 0.136 4.881 1.00 79.75 218 GLU A C 1
ATOM 1700 O O . GLU A 1 218 ? -8.012 1.364 4.924 1.00 79.75 218 GLU A O 1
ATOM 1705 N N . ASN A 1 219 ? -8.808 -0.634 4.273 1.00 71.44 219 ASN A N 1
ATOM 1706 C CA . ASN A 1 219 ? -9.957 -0.092 3.536 1.00 71.44 219 ASN A CA 1
ATOM 1707 C C . ASN A 1 219 ? -11.156 0.201 4.453 1.00 71.44 219 ASN A C 1
ATOM 1709 O O . ASN A 1 219 ? -12.107 0.877 4.053 1.00 71.44 219 ASN A O 1
ATOM 1713 N N . ILE A 1 220 ? -11.135 -0.323 5.682 1.00 68.00 220 ILE A N 1
ATOM 1714 C CA . ILE A 1 220 ? -12.242 -0.244 6.633 1.00 68.00 220 ILE A CA 1
ATOM 1715 C C . ILE A 1 220 ? -11.916 0.834 7.663 1.00 68.00 220 ILE A C 1
ATOM 1717 O O . ILE A 1 220 ? -11.002 0.657 8.454 1.00 68.00 220 ILE A O 1
ATOM 1721 N N . GLN A 1 221 ? -12.694 1.918 7.715 1.00 62.28 221 GLN A N 1
ATOM 1722 C CA . GLN A 1 221 ? -12.612 2.900 8.801 1.00 62.28 221 GLN A CA 1
ATOM 1723 C C . GLN A 1 221 ? -13.983 3.169 9.428 1.00 62.28 221 GLN A C 1
ATOM 1725 O O . GLN A 1 221 ? -15.036 2.941 8.836 1.00 62.28 221 GLN A O 1
ATOM 1730 N N . SER A 1 222 ? -13.979 3.687 10.658 1.00 52.84 222 SER A N 1
ATOM 1731 C CA . SER A 1 222 ? -15.199 3.992 11.417 1.00 52.84 222 SER A CA 1
ATOM 1732 C C . SER A 1 222 ? -16.005 5.173 10.858 1.00 52.84 222 SER A C 1
ATOM 1734 O O . SER A 1 222 ? -17.177 5.312 11.208 1.00 52.84 222 SER A O 1
ATOM 1736 N N . ALA A 1 223 ? -15.399 6.015 10.009 1.00 47.91 223 ALA A N 1
ATOM 1737 C CA . ALA A 1 223 ? -15.988 7.273 9.544 1.00 47.91 223 ALA A CA 1
ATOM 1738 C C . ALA A 1 223 ? -16.071 7.438 8.013 1.00 47.91 223 ALA A C 1
ATOM 1740 O O . ALA A 1 223 ? -16.843 8.283 7.557 1.00 47.91 223 ALA A O 1
ATOM 1741 N N . ARG A 1 224 ? -15.300 6.680 7.217 1.00 49.19 224 ARG A N 1
ATOM 1742 C CA . ARG A 1 224 ? -15.256 6.768 5.743 1.00 49.19 224 ARG A CA 1
ATOM 1743 C C . ARG A 1 224 ? -14.896 5.414 5.120 1.00 49.19 224 ARG A C 1
ATOM 1745 O O . ARG A 1 224 ? -14.253 4.595 5.768 1.00 49.19 224 ARG A O 1
ATOM 1752 N N . TYR A 1 225 ? -15.302 5.209 3.869 1.00 53.78 225 TYR A N 1
ATOM 1753 C CA . TYR A 1 225 ? -14.746 4.160 3.012 1.00 53.78 225 TYR A CA 1
ATOM 1754 C C . TYR A 1 225 ? -13.539 4.750 2.274 1.00 53.78 225 TYR A C 1
ATOM 1756 O O . TYR A 1 225 ? -13.665 5.822 1.680 1.00 53.78 225 TYR A O 1
ATOM 1764 N N . ASN A 1 226 ? -12.382 4.092 2.360 1.00 61.88 226 ASN A N 1
ATOM 1765 C CA . ASN A 1 226 ? -11.185 4.482 1.610 1.00 61.88 226 ASN A CA 1
ATOM 1766 C C . ASN A 1 226 ? -11.235 3.913 0.187 1.00 61.88 226 ASN A C 1
ATOM 1768 O O . ASN A 1 226 ? -12.022 3.008 -0.101 1.00 61.88 226 ASN A O 1
ATOM 1772 N N . ASN A 1 227 ? -10.370 4.430 -0.692 1.00 64.88 227 ASN A N 1
ATOM 1773 C CA . ASN A 1 227 ? -10.098 3.763 -1.962 1.00 64.88 227 ASN A CA 1
ATOM 1774 C C . ASN A 1 227 ? -9.623 2.343 -1.663 1.00 64.88 227 ASN A C 1
ATOM 1776 O O . ASN A 1 227 ? -8.804 2.134 -0.769 1.00 64.88 227 ASN A O 1
ATOM 1780 N N . SER A 1 228 ? -10.143 1.376 -2.405 1.00 77.38 228 SER A N 1
ATOM 1781 C CA . SER A 1 228 ? -9.753 -0.008 -2.215 1.00 77.38 228 SER A CA 1
ATOM 1782 C C . SER A 1 228 ? -8.269 -0.230 -2.523 1.00 77.38 228 SER A C 1
ATOM 1784 O O . SER A 1 228 ? -7.671 0.450 -3.356 1.00 77.38 228 SER A O 1
ATOM 1786 N N . THR A 1 229 ? -7.705 -1.245 -1.882 1.00 85.88 229 THR A N 1
ATOM 1787 C CA . THR A 1 229 ? -6.315 -1.679 -2.060 1.00 85.88 229 THR A CA 1
ATOM 1788 C C . THR A 1 229 ? -6.264 -3.033 -2.752 1.00 85.88 229 THR A C 1
ATOM 1790 O O . THR A 1 229 ? -7.038 -3.925 -2.415 1.00 85.88 229 THR A O 1
ATOM 1793 N N . TYR A 1 230 ? -5.347 -3.227 -3.691 1.00 90.69 230 TYR A N 1
ATOM 1794 C CA . TYR A 1 230 ? -4.959 -4.559 -4.144 1.00 90.69 230 TYR A CA 1
ATOM 1795 C C . TYR A 1 230 ? -3.622 -4.955 -3.507 1.00 90.69 230 TYR A C 1
ATOM 1797 O O . TYR A 1 230 ? -2.803 -4.103 -3.163 1.00 90.69 230 TYR A O 1
ATOM 1805 N N . LEU A 1 231 ? -3.395 -6.256 -3.364 1.00 92.69 231 LEU A N 1
ATOM 1806 C CA . LEU A 1 231 ? -2.177 -6.825 -2.796 1.00 92.69 231 LEU A CA 1
ATOM 1807 C C . LEU A 1 231 ? -1.535 -7.745 -3.837 1.00 92.69 231 LEU A C 1
ATOM 1809 O O . LEU A 1 231 ? -2.191 -8.655 -4.337 1.00 92.69 231 LEU A O 1
ATOM 1813 N N . MET A 1 232 ? -0.277 -7.505 -4.192 1.00 93.56 232 MET A N 1
ATOM 1814 C CA . MET A 1 232 ? 0.412 -8.223 -5.268 1.00 93.56 232 MET A CA 1
ATOM 1815 C C . MET A 1 232 ? 1.826 -8.617 -4.844 1.00 93.56 232 MET A C 1
ATOM 1817 O O . MET A 1 232 ? 2.500 -7.864 -4.141 1.00 93.56 232 MET A O 1
ATOM 1821 N N . SER A 1 233 ? 2.295 -9.783 -5.278 1.00 92.06 233 SER A N 1
ATOM 1822 C CA . SER A 1 233 ? 3.689 -10.163 -5.075 1.00 92.06 233 SER A CA 1
ATOM 1823 C C . SER A 1 233 ? 4.617 -9.386 -6.021 1.00 92.06 233 SER A C 1
ATOM 1825 O O . SER A 1 233 ? 4.262 -9.109 -7.170 1.00 92.06 233 SER A O 1
ATOM 1827 N N . LYS A 1 234 ? 5.839 -9.066 -5.574 1.00 89.62 234 LYS A N 1
ATOM 1828 C CA . LYS A 1 234 ? 6.857 -8.409 -6.418 1.00 89.62 234 LYS A CA 1
ATOM 1829 C C . LYS A 1 234 ? 7.136 -9.186 -7.704 1.00 89.62 234 LYS A C 1
ATOM 1831 O O . LYS A 1 234 ? 7.279 -8.575 -8.753 1.00 89.62 234 LYS A O 1
ATOM 1836 N N . SER A 1 235 ? 7.152 -10.515 -7.637 1.00 88.19 235 SER A N 1
ATOM 1837 C CA . SER A 1 235 ? 7.332 -11.403 -8.794 1.00 88.19 235 SER A CA 1
ATOM 1838 C C . SER A 1 235 ? 6.255 -11.212 -9.867 1.00 88.19 235 SER A C 1
ATOM 1840 O O . SER A 1 235 ? 6.579 -11.038 -11.043 1.00 88.19 235 SER A O 1
ATOM 1842 N N . VAL A 1 236 ? 4.977 -11.190 -9.469 1.00 91.06 236 VAL A N 1
ATOM 1843 C CA . VAL A 1 236 ? 3.845 -10.972 -10.382 1.00 91.06 236 VAL A CA 1
ATOM 1844 C C . VAL A 1 236 ? 3.902 -9.563 -10.952 1.00 91.06 236 VAL A C 1
ATOM 1846 O O . VAL A 1 236 ? 3.721 -9.391 -12.157 1.00 91.06 236 VAL A O 1
ATOM 1849 N N . PHE A 1 237 ? 4.202 -8.567 -10.117 1.00 92.06 237 PHE A N 1
ATOM 1850 C CA . PHE A 1 237 ? 4.348 -7.187 -10.564 1.00 92.06 237 PHE A CA 1
ATOM 1851 C C . PHE A 1 237 ? 5.451 -7.041 -11.619 1.00 92.06 237 PHE A C 1
ATOM 1853 O O . PHE A 1 237 ? 5.190 -6.499 -12.689 1.00 92.06 237 PHE A O 1
ATOM 1860 N N . LEU A 1 238 ? 6.650 -7.570 -11.356 1.00 90.00 238 LEU A N 1
ATOM 1861 C CA . LEU A 1 238 ? 7.794 -7.501 -12.269 1.00 90.00 238 LEU A CA 1
ATOM 1862 C C . LEU A 1 238 ? 7.540 -8.234 -13.583 1.00 90.00 238 LEU A C 1
ATOM 1864 O O . LEU A 1 238 ? 7.804 -7.678 -14.645 1.00 90.00 238 LEU A O 1
ATOM 1868 N N . SER A 1 239 ? 6.973 -9.439 -13.521 1.00 89.75 239 SER A N 1
ATOM 1869 C CA . SER A 1 239 ? 6.636 -10.210 -14.725 1.00 89.75 239 SER A CA 1
ATOM 1870 C C . SER A 1 239 ? 5.620 -9.459 -15.588 1.00 89.75 239 SER A C 1
ATOM 1872 O O . SER A 1 239 ? 5.808 -9.303 -16.792 1.00 89.75 239 SER A O 1
ATOM 1874 N N . SER A 1 240 ? 4.580 -8.906 -14.959 1.00 92.00 240 SER A N 1
ATOM 1875 C CA . SER A 1 240 ? 3.545 -8.150 -15.669 1.00 92.00 240 SER A CA 1
ATOM 1876 C C . SER A 1 240 ? 4.086 -6.814 -16.211 1.00 92.00 240 SER A C 1
ATOM 1878 O O . SER A 1 240 ? 3.680 -6.362 -17.280 1.00 92.00 240 SER A O 1
ATOM 1880 N N . PHE A 1 241 ? 5.020 -6.177 -15.495 1.00 90.81 241 PHE A N 1
ATOM 1881 C CA . PHE A 1 241 ? 5.710 -4.962 -15.933 1.00 90.81 241 PHE A CA 1
ATOM 1882 C C . PHE A 1 241 ? 6.624 -5.231 -17.138 1.00 90.81 241 PHE A C 1
ATOM 1884 O O . PHE A 1 241 ? 6.577 -4.483 -18.111 1.00 90.81 241 PHE A O 1
ATOM 1891 N N . HIS A 1 242 ? 7.396 -6.322 -17.112 1.00 90.06 242 HIS A N 1
ATOM 1892 C CA . HIS A 1 242 ? 8.224 -6.783 -18.232 1.00 90.06 242 HIS A CA 1
ATOM 1893 C C . HIS A 1 242 ? 7.392 -7.042 -19.494 1.00 90.06 242 HIS A C 1
ATOM 1895 O O . HIS A 1 242 ? 7.742 -6.588 -20.588 1.00 90.06 242 HIS A O 1
ATOM 1901 N N . GLU A 1 243 ? 6.269 -7.750 -19.344 1.00 90.94 243 GLU A N 1
ATOM 1902 C CA . GLU A 1 243 ? 5.330 -7.985 -20.442 1.00 90.94 243 GLU A CA 1
ATOM 1903 C C . GLU A 1 243 ? 4.779 -6.664 -20.987 1.00 90.94 243 GLU A C 1
ATOM 1905 O O . GLU A 1 243 ? 4.800 -6.451 -22.199 1.00 90.94 243 GLU A O 1
ATOM 1910 N N . ALA A 1 244 ? 4.380 -5.742 -20.104 1.00 90.19 244 ALA A N 1
ATOM 1911 C CA . ALA A 1 244 ? 3.886 -4.430 -20.503 1.00 90.19 244 ALA A CA 1
ATOM 1912 C C . ALA A 1 244 ? 4.933 -3.627 -21.285 1.00 90.19 244 ALA A C 1
ATOM 1914 O O . ALA A 1 244 ? 4.588 -3.028 -22.297 1.00 90.19 244 ALA A O 1
ATOM 1915 N N . LEU A 1 245 ? 6.213 -3.637 -20.889 1.00 88.56 245 LEU A N 1
ATOM 1916 C CA . LEU A 1 245 ? 7.275 -2.972 -21.658 1.00 88.56 245 LEU A CA 1
ATOM 1917 C C . LEU A 1 245 ? 7.394 -3.522 -23.088 1.00 88.56 245 LEU A C 1
ATOM 1919 O O . LEU A 1 245 ? 7.686 -2.756 -24.009 1.00 88.56 245 LEU A O 1
ATOM 1923 N N . GLY A 1 246 ? 7.110 -4.812 -23.288 1.00 88.56 246 GLY A N 1
ATOM 1924 C CA . GLY A 1 246 ? 7.068 -5.447 -24.608 1.00 88.56 246 GLY A CA 1
ATOM 1925 C C . GLY A 1 246 ? 5.995 -4.886 -25.550 1.00 88.56 246 GLY A C 1
ATOM 1926 O O . GLY A 1 246 ? 6.125 -5.037 -26.760 1.00 88.56 246 GLY A O 1
ATOM 1927 N N . ASP A 1 247 ? 4.979 -4.184 -25.037 1.00 87.44 247 ASP A N 1
ATOM 1928 C CA . ASP A 1 247 ? 3.985 -3.487 -25.867 1.00 87.44 247 ASP A CA 1
ATOM 1929 C C . ASP A 1 247 ? 4.493 -2.132 -26.396 1.00 87.44 247 ASP A C 1
ATOM 1931 O O . ASP A 1 247 ? 3.925 -1.568 -27.342 1.00 87.44 247 ASP A O 1
ATOM 1935 N N . TYR A 1 248 ? 5.558 -1.591 -25.794 1.00 87.19 248 TYR A N 1
ATOM 1936 C CA . TYR A 1 248 ? 6.103 -0.267 -26.108 1.00 87.19 248 TYR A CA 1
ATOM 1937 C C . TYR A 1 248 ? 7.464 -0.329 -26.807 1.00 87.19 248 TYR A C 1
ATOM 1939 O O . TYR A 1 248 ? 7.735 0.522 -27.664 1.00 87.19 248 TYR A O 1
ATOM 1947 N N . PHE A 1 249 ? 8.292 -1.325 -26.485 1.00 89.69 249 PHE A N 1
ATOM 1948 C CA . PHE A 1 249 ? 9.695 -1.388 -26.893 1.00 89.69 249 PHE A CA 1
ATOM 1949 C C . PHE A 1 249 ? 10.059 -2.652 -27.672 1.00 89.69 249 PHE A C 1
ATOM 1951 O O . PHE A 1 249 ? 9.503 -3.721 -27.435 1.00 89.69 249 PHE A O 1
ATOM 1958 N N . SER A 1 250 ? 11.045 -2.537 -28.570 1.00 91.12 250 SER A N 1
ATOM 1959 C CA . SER A 1 250 ? 11.750 -3.705 -29.111 1.00 91.12 250 SER A CA 1
ATOM 1960 C C . SER A 1 250 ? 12.455 -4.472 -27.987 1.00 91.12 250 SER A C 1
ATOM 1962 O O . SER A 1 250 ? 12.592 -3.969 -26.870 1.00 91.12 250 SER A O 1
ATOM 1964 N N . GLU A 1 251 ? 12.936 -5.679 -28.276 1.00 90.88 251 GLU A N 1
ATOM 1965 C CA . GLU A 1 251 ? 13.672 -6.480 -27.295 1.00 90.88 251 GLU A CA 1
ATOM 1966 C C . GLU A 1 251 ? 14.896 -5.726 -26.756 1.00 90.88 251 GLU A C 1
ATOM 1968 O O . GLU A 1 251 ? 15.064 -5.619 -25.543 1.00 90.88 251 GLU A O 1
ATOM 1973 N N . GLU A 1 252 ? 15.681 -5.103 -27.639 1.00 90.50 252 GLU A N 1
ATOM 1974 C CA . GL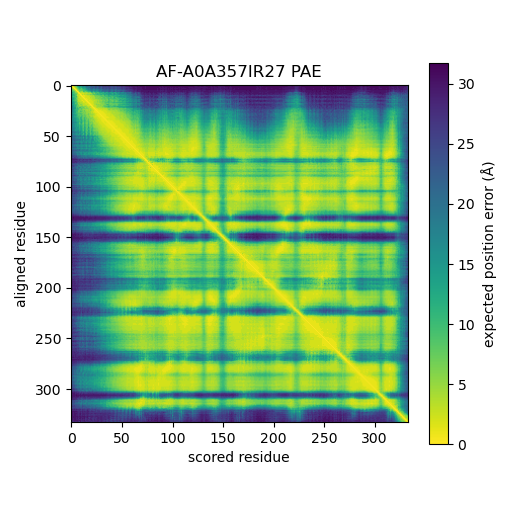U A 1 252 ? 16.863 -4.317 -27.271 1.00 90.50 252 GLU A CA 1
ATOM 1975 C C . GLU A 1 252 ? 16.497 -3.075 -26.453 1.00 90.50 252 GLU A C 1
ATOM 1977 O O . GLU A 1 252 ? 17.145 -2.773 -25.449 1.00 90.50 252 GLU A O 1
ATOM 1982 N N . GLY A 1 253 ? 15.437 -2.370 -26.865 1.00 89.44 253 GLY A N 1
ATOM 1983 C CA . GLY A 1 253 ? 14.912 -1.221 -26.136 1.00 89.44 253 GLY A CA 1
ATOM 1984 C C . GLY A 1 253 ? 14.490 -1.609 -24.725 1.00 89.44 253 GLY A C 1
ATOM 1985 O O . GLY A 1 253 ? 14.929 -0.992 -23.759 1.00 89.44 253 GLY A O 1
ATOM 1986 N N . ARG A 1 254 ? 13.696 -2.675 -24.600 1.00 90.00 254 ARG A N 1
ATOM 1987 C CA . ARG A 1 254 ? 13.221 -3.201 -23.320 1.00 90.00 254 ARG A CA 1
ATOM 1988 C C . ARG A 1 254 ? 14.381 -3.589 -22.405 1.00 90.00 254 ARG A C 1
ATOM 1990 O O . ARG A 1 254 ? 14.403 -3.129 -21.268 1.00 90.00 254 ARG A O 1
ATOM 1997 N N . THR A 1 255 ? 15.368 -4.338 -22.902 1.00 89.25 255 THR A N 1
ATOM 1998 C CA . THR A 1 255 ? 16.552 -4.724 -22.114 1.00 89.25 255 THR A CA 1
ATOM 1999 C C . THR A 1 255 ? 17.324 -3.508 -21.601 1.00 89.25 255 THR A C 1
ATOM 2001 O O . THR A 1 255 ? 17.812 -3.520 -20.472 1.00 89.25 255 THR A O 1
ATOM 2004 N N . LEU A 1 256 ? 17.413 -2.429 -22.386 1.00 88.75 256 LEU A N 1
ATOM 2005 C CA . LEU A 1 256 ? 18.047 -1.191 -21.931 1.00 88.75 256 LEU A CA 1
ATOM 2006 C C . LEU A 1 256 ? 17.262 -0.527 -20.788 1.00 88.75 256 LEU A C 1
ATOM 2008 O O . LEU A 1 256 ? 17.870 -0.102 -19.806 1.00 88.75 256 LEU A O 1
ATOM 2012 N N . ILE A 1 257 ? 15.929 -0.448 -20.901 1.00 87.50 257 ILE A N 1
ATOM 2013 C CA . ILE A 1 257 ? 15.065 0.097 -19.840 1.00 87.50 257 ILE A CA 1
ATOM 2014 C C . ILE A 1 257 ? 15.192 -0.742 -18.566 1.00 87.50 257 ILE A C 1
ATOM 2016 O O . ILE A 1 257 ? 15.370 -0.198 -17.480 1.00 87.50 257 ILE A O 1
ATOM 2020 N N . GLU A 1 258 ? 15.129 -2.064 -18.692 1.00 87.81 258 GLU A N 1
ATOM 2021 C CA . GLU A 1 258 ? 15.237 -2.993 -17.565 1.00 87.81 258 GLU A CA 1
ATOM 2022 C C . GLU A 1 258 ? 16.595 -2.884 -16.885 1.00 87.81 258 GLU A C 1
ATOM 2024 O O . GLU A 1 258 ? 16.656 -2.754 -15.664 1.00 87.81 258 GLU A O 1
ATOM 2029 N N . SER A 1 259 ? 17.675 -2.810 -17.667 1.00 86.75 259 SER A N 1
ATOM 2030 C CA . SER A 1 259 ? 19.018 -2.577 -17.142 1.00 86.75 259 SER A CA 1
ATOM 2031 C C . SER A 1 259 ? 19.134 -1.233 -16.420 1.00 86.75 259 SER A C 1
ATOM 2033 O O . SER A 1 259 ? 19.794 -1.170 -15.384 1.00 86.75 259 SER A O 1
ATOM 2035 N N . TYR A 1 260 ? 18.496 -0.172 -16.926 1.00 84.94 260 TYR A N 1
ATOM 2036 C CA . TYR A 1 260 ? 18.467 1.129 -16.253 1.00 84.94 260 TYR A CA 1
ATOM 2037 C C . TYR A 1 260 ? 17.714 1.072 -14.917 1.00 84.94 260 TYR A C 1
ATOM 2039 O O . TYR A 1 260 ? 18.144 1.678 -13.938 1.00 84.94 260 TYR A O 1
ATOM 2047 N N . LEU A 1 261 ? 16.612 0.321 -14.867 1.00 82.62 261 LEU A N 1
ATOM 2048 C CA . LEU A 1 261 ? 15.802 0.125 -13.660 1.00 82.62 261 LEU A CA 1
ATOM 2049 C C . LEU A 1 261 ? 16.376 -0.937 -12.705 1.00 82.62 261 LEU A C 1
ATOM 2051 O O . LEU A 1 261 ? 15.847 -1.127 -11.605 1.00 82.62 261 LEU A O 1
ATOM 2055 N N . GLY A 1 262 ? 17.444 -1.625 -13.120 1.00 81.62 262 GLY A N 1
ATOM 2056 C CA . GLY A 1 262 ? 18.042 -2.743 -12.396 1.00 81.62 262 GLY A CA 1
ATOM 2057 C C . GLY A 1 262 ? 17.111 -3.951 -12.270 1.00 81.62 262 GLY A C 1
ATOM 2058 O O . GLY A 1 262 ? 17.238 -4.709 -11.317 1.00 81.62 262 GLY A O 1
ATOM 2059 N N . ILE A 1 263 ? 16.148 -4.110 -13.178 1.00 81.88 263 ILE A N 1
ATOM 206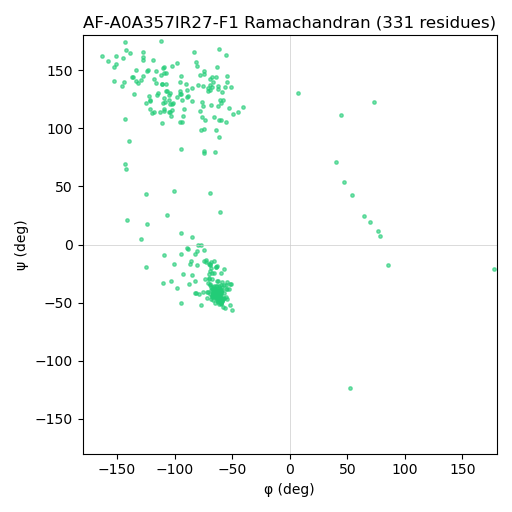0 C CA . ILE A 1 263 ? 15.210 -5.232 -13.156 1.00 81.88 263 ILE A CA 1
ATOM 2061 C C . ILE A 1 263 ? 15.936 -6.481 -13.652 1.00 81.88 263 ILE A C 1
ATOM 2063 O O . ILE A 1 263 ? 16.371 -6.533 -14.801 1.00 81.88 263 ILE A O 1
ATOM 2067 N N . ASP A 1 264 ? 16.011 -7.491 -12.792 1.00 73.62 264 ASP A N 1
ATOM 2068 C CA . ASP A 1 264 ? 16.422 -8.847 -13.139 1.00 73.62 264 ASP A CA 1
ATOM 2069 C C . ASP A 1 264 ? 15.279 -9.805 -12.777 1.00 73.62 264 ASP A C 1
ATOM 2071 O O . ASP A 1 264 ? 14.779 -9.791 -11.651 1.00 73.62 264 ASP A O 1
ATOM 2075 N N . LEU A 1 265 ? 14.813 -10.584 -13.755 1.00 73.12 265 LEU A N 1
ATOM 2076 C CA . LEU A 1 265 ? 13.733 -11.559 -13.570 1.00 73.12 265 LEU A CA 1
ATOM 2077 C C . LEU A 1 265 ? 14.245 -12.921 -13.078 1.00 73.12 265 LEU A C 1
ATOM 2079 O O . LEU A 1 265 ? 13.443 -13.736 -12.619 1.00 73.12 265 LEU A O 1
ATOM 2083 N N . GLU A 1 266 ? 15.547 -13.188 -13.202 1.00 68.75 266 GLU A N 1
ATOM 2084 C CA . GLU A 1 266 ? 16.181 -14.443 -12.785 1.00 68.75 266 GLU A CA 1
ATOM 2085 C C . GLU A 1 266 ? 16.727 -14.367 -11.351 1.00 68.75 266 GLU A C 1
ATOM 2087 O O . GLU A 1 266 ? 16.819 -15.393 -10.669 1.00 68.75 266 GLU A O 1
ATOM 2092 N N . GLU A 1 267 ? 17.046 -13.164 -10.868 1.00 64.31 267 GLU A N 1
ATOM 2093 C CA . GLU A 1 267 ? 17.500 -12.926 -9.498 1.00 64.31 267 GLU A CA 1
ATOM 2094 C C . GLU A 1 267 ? 16.376 -12.449 -8.565 1.00 64.31 267 GLU A C 1
ATOM 2096 O O . GLU A 1 267 ? 15.351 -11.901 -8.970 1.00 64.31 267 GLU A O 1
ATOM 2101 N N . ALA A 1 268 ? 16.561 -12.671 -7.260 1.00 60.94 268 ALA A N 1
ATOM 2102 C CA . ALA A 1 268 ? 15.664 -12.093 -6.268 1.00 60.94 268 ALA A CA 1
ATOM 2103 C C . ALA A 1 268 ? 15.756 -10.556 -6.345 1.00 60.94 268 ALA A C 1
ATOM 2105 O O . ALA A 1 268 ? 16.876 -10.042 -6.393 1.00 60.94 268 ALA A O 1
ATOM 2106 N N . PRO A 1 269 ? 14.626 -9.819 -6.296 1.00 59.25 269 PRO A N 1
ATOM 2107 C CA . PRO A 1 269 ? 14.637 -8.364 -6.392 1.00 59.25 269 PRO A CA 1
ATOM 2108 C C . PRO A 1 269 ? 15.597 -7.777 -5.361 1.00 59.25 269 PRO A C 1
ATOM 2110 O O . PRO A 1 269 ? 15.413 -7.956 -4.152 1.00 59.25 269 PRO A O 1
ATOM 2113 N N . SER A 1 270 ? 16.637 -7.097 -5.835 1.00 56.97 270 SER A N 1
ATOM 2114 C CA . SER A 1 270 ? 17.565 -6.406 -4.952 1.00 56.97 270 SER A CA 1
ATOM 2115 C C . SER A 1 270 ? 16.843 -5.217 -4.312 1.00 56.97 270 SER A C 1
ATOM 2117 O O . SER A 1 270 ? 16.050 -4.553 -4.988 1.00 56.97 270 SER A O 1
ATOM 2119 N N . PRO A 1 271 ? 17.109 -4.899 -3.032 1.00 53.16 271 PRO A N 1
ATOM 2120 C CA . PRO A 1 271 ? 16.515 -3.739 -2.373 1.00 53.16 271 PRO A CA 1
ATOM 2121 C C . PRO A 1 271 ? 16.691 -2.445 -3.181 1.00 53.16 271 PRO A C 1
ATOM 2123 O O . PRO A 1 271 ? 15.772 -1.639 -3.237 1.00 53.16 271 PRO A O 1
ATOM 2126 N N . ASN A 1 272 ? 17.813 -2.314 -3.898 1.00 54.22 272 ASN A N 1
ATOM 2127 C CA . ASN A 1 272 ? 18.154 -1.139 -4.700 1.00 54.22 272 ASN A CA 1
ATOM 2128 C C . ASN A 1 272 ? 17.550 -1.144 -6.115 1.00 54.22 272 ASN A C 1
ATOM 2130 O O . ASN A 1 272 ? 17.881 -0.272 -6.916 1.00 54.22 272 ASN A O 1
ATOM 2134 N N . THR A 1 273 ? 16.694 -2.106 -6.454 1.00 66.94 273 THR A N 1
ATOM 2135 C CA . THR A 1 273 ? 16.135 -2.269 -7.806 1.00 66.94 273 THR A CA 1
ATOM 2136 C C . THR A 1 273 ? 14.630 -2.077 -7.798 1.00 66.94 273 THR A C 1
ATOM 2138 O O . THR A 1 273 ? 13.964 -2.313 -6.789 1.00 66.94 273 THR A O 1
ATOM 2141 N N . PHE A 1 274 ? 14.080 -1.587 -8.906 1.00 75.50 274 PHE A N 1
ATOM 2142 C CA . PHE A 1 274 ? 12.643 -1.364 -8.993 1.00 75.50 274 PHE A CA 1
ATOM 2143 C C . PHE A 1 274 ? 11.865 -2.700 -8.964 1.00 75.50 274 PHE A C 1
ATOM 2145 O O . PHE A 1 274 ? 12.281 -3.629 -9.652 1.00 75.50 274 PHE A O 1
ATOM 2152 N N . PRO A 1 275 ? 10.716 -2.806 -8.259 1.00 79.94 275 PRO A N 1
ATOM 2153 C CA . PRO A 1 275 ? 10.145 -1.823 -7.340 1.00 79.94 275 PRO A CA 1
ATOM 2154 C C . PRO A 1 275 ? 10.852 -1.785 -5.980 1.00 79.94 275 PRO A C 1
ATOM 2156 O O . PRO A 1 275 ? 10.882 -2.770 -5.229 1.00 79.94 275 PRO A O 1
ATOM 2159 N N . GLN A 1 276 ? 11.345 -0.595 -5.649 1.00 81.75 276 GLN A N 1
ATOM 2160 C CA . GLN A 1 276 ? 11.945 -0.280 -4.361 1.00 81.75 276 GLN A CA 1
ATOM 2161 C C . GLN A 1 276 ? 10.846 -0.024 -3.326 1.00 81.75 276 GLN A C 1
ATOM 2163 O O . GLN A 1 276 ? 9.870 0.659 -3.623 1.00 81.75 276 GLN A O 1
ATOM 2168 N N . ASP A 1 277 ? 10.997 -0.552 -2.110 1.00 87.38 277 ASP A N 1
ATOM 2169 C CA . ASP A 1 277 ? 10.031 -0.274 -1.042 1.00 87.38 277 ASP A CA 1
ATOM 2170 C C . ASP A 1 277 ? 10.108 1.205 -0.641 1.00 87.38 277 ASP A C 1
ATOM 2172 O O . ASP A 1 277 ? 11.202 1.757 -0.491 1.00 87.38 277 ASP A O 1
ATOM 2176 N N . ASN A 1 278 ? 8.939 1.825 -0.482 1.00 87.81 278 ASN A N 1
ATOM 2177 C CA . ASN A 1 278 ? 8.754 3.241 -0.139 1.00 87.81 278 ASN A CA 1
ATOM 2178 C C . ASN A 1 278 ? 7.798 3.436 1.052 1.00 87.81 278 ASN A C 1
ATOM 218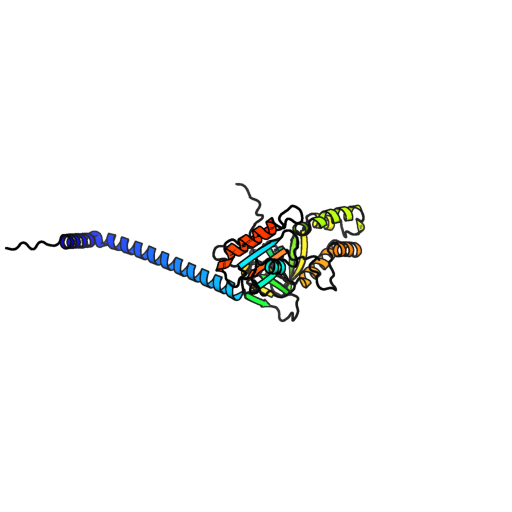0 O O . ASN A 1 278 ? 7.444 4.565 1.391 1.00 87.81 278 ASN A O 1
ATOM 2184 N N . GLU A 1 279 ? 7.354 2.343 1.674 1.00 90.00 279 GLU A N 1
ATOM 2185 C CA . GLU A 1 279 ? 6.509 2.368 2.858 1.00 90.00 279 GLU A CA 1
ATOM 2186 C C . GLU A 1 279 ? 6.999 1.362 3.903 1.00 90.00 279 GLU A C 1
ATOM 2188 O O . GLU A 1 279 ? 7.175 0.176 3.617 1.00 90.00 279 GLU A O 1
ATOM 2193 N N . LEU A 1 280 ? 7.162 1.843 5.137 1.00 92.50 280 LEU A N 1
ATOM 2194 C CA . LEU A 1 280 ? 7.432 1.048 6.329 1.00 92.50 280 LEU A CA 1
ATOM 2195 C C . LEU A 1 280 ? 6.192 1.027 7.230 1.00 92.50 280 LEU A C 1
ATOM 2197 O O . LEU A 1 280 ? 5.712 2.058 7.708 1.00 92.50 280 LEU A O 1
ATOM 2201 N N . LEU A 1 281 ? 5.720 -0.178 7.515 1.00 93.00 281 LEU A N 1
ATOM 2202 C CA . LEU A 1 281 ? 4.661 -0.478 8.464 1.00 93.00 281 LEU A CA 1
ATOM 2203 C C . LEU A 1 281 ? 5.279 -0.816 9.816 1.00 93.00 281 LEU A C 1
ATOM 2205 O O . LEU A 1 281 ? 6.143 -1.688 9.900 1.00 93.00 281 LEU A O 1
ATOM 2209 N N . VAL A 1 282 ? 4.806 -0.180 10.886 1.00 94.19 282 VAL A N 1
ATOM 2210 C CA . VAL A 1 282 ? 5.282 -0.445 12.249 1.00 94.19 282 VAL A CA 1
ATOM 2211 C C . VAL A 1 282 ? 4.114 -0.800 13.155 1.00 94.19 282 VAL A C 1
ATOM 2213 O O . VAL A 1 282 ? 3.187 -0.008 13.362 1.00 94.19 282 VAL A O 1
ATOM 2216 N N . LYS A 1 283 ? 4.174 -1.986 13.757 1.00 94.12 283 LYS A N 1
ATOM 2217 C CA . LYS A 1 283 ? 3.265 -2.416 14.818 1.00 94.12 283 LYS A CA 1
ATOM 2218 C C . LYS A 1 283 ? 3.975 -2.310 16.159 1.00 94.12 283 LYS A C 1
ATOM 2220 O O . LYS A 1 283 ? 4.873 -3.089 16.469 1.00 94.12 283 LYS A O 1
ATOM 2225 N N . LEU A 1 284 ? 3.515 -1.354 16.957 1.00 93.69 284 LEU A N 1
ATOM 2226 C CA . LEU A 1 284 ? 4.043 -1.123 18.296 1.00 93.69 284 LEU A CA 1
ATOM 2227 C C . LEU A 1 284 ? 3.554 -2.188 19.272 1.00 93.69 284 LEU A C 1
ATOM 2229 O O . LEU A 1 284 ? 2.354 -2.487 19.297 1.00 93.69 284 LEU A O 1
ATOM 2233 N N . LYS A 1 285 ? 4.456 -2.687 20.121 1.00 92.31 285 LYS A N 1
ATOM 2234 C CA . LYS A 1 285 ? 4.071 -3.533 21.260 1.00 92.31 285 LYS A CA 1
ATOM 2235 C C . LYS A 1 285 ? 3.277 -2.738 22.300 1.00 92.31 285 LYS A C 1
ATOM 2237 O O . LYS A 1 285 ? 2.259 -3.219 22.796 1.00 92.31 285 LYS A O 1
ATOM 2242 N N . ASP A 1 286 ? 3.730 -1.523 22.608 1.00 91.12 286 ASP A N 1
ATOM 2243 C CA . ASP A 1 286 ? 3.053 -0.593 23.514 1.00 91.12 286 ASP A CA 1
ATOM 2244 C C . ASP A 1 286 ? 2.496 0.609 22.742 1.00 91.12 286 ASP A C 1
ATOM 2246 O O . ASP A 1 286 ? 3.221 1.534 22.368 1.00 91.12 286 ASP A O 1
ATOM 2250 N N . SER A 1 287 ? 1.177 0.617 22.534 1.00 86.62 287 SER A N 1
ATOM 2251 C CA . SER A 1 287 ? 0.480 1.697 21.831 1.00 86.62 287 SER A CA 1
ATOM 2252 C C . SER A 1 287 ? 0.557 3.050 22.543 1.00 86.62 287 SER A C 1
ATOM 2254 O O . SER A 1 287 ? 0.340 4.072 21.900 1.00 86.62 287 SER A O 1
ATOM 2256 N N . SER A 1 288 ? 0.864 3.094 23.846 1.00 89.62 288 SER A N 1
ATOM 2257 C CA . SER A 1 288 ? 0.998 4.365 24.575 1.00 89.62 288 SER A CA 1
ATOM 2258 C C . SER A 1 288 ? 2.231 5.174 24.149 1.00 89.62 288 SER A C 1
ATOM 2260 O O . SER A 1 288 ? 2.285 6.380 24.380 1.00 89.62 288 SER A O 1
ATOM 2262 N N . THR A 1 289 ? 3.187 4.532 23.469 1.00 91.88 289 THR A N 1
ATOM 2263 C CA . THR A 1 289 ? 4.421 5.158 22.969 1.00 91.88 289 THR A CA 1
ATOM 2264 C C . THR A 1 289 ? 4.289 5.761 21.566 1.00 91.88 289 THR A C 1
ATOM 2266 O O . THR A 1 289 ? 5.233 6.384 21.083 1.00 91.88 289 THR A O 1
ATOM 2269 N N . GLU A 1 290 ? 3.132 5.612 20.907 1.00 91.88 290 GLU A N 1
ATOM 2270 C CA . GLU A 1 290 ? 2.927 5.978 19.496 1.00 91.88 290 GLU A CA 1
ATOM 2271 C C . GLU A 1 290 ? 3.298 7.432 19.184 1.00 91.88 290 GLU A C 1
ATOM 2273 O O . GLU A 1 290 ? 4.024 7.691 18.225 1.00 91.88 290 GLU A O 1
ATOM 2278 N N . GLU A 1 291 ? 2.848 8.379 20.007 1.00 91.81 291 GLU A N 1
ATOM 2279 C CA . GLU A 1 291 ? 3.108 9.807 19.796 1.00 91.81 291 GLU A CA 1
ATOM 2280 C C . GLU A 1 291 ? 4.601 10.140 19.925 1.00 91.81 291 GLU A C 1
ATOM 2282 O O . GLU A 1 291 ? 5.159 10.843 19.078 1.00 91.81 291 GLU A O 1
ATOM 2287 N N . ALA A 1 292 ? 5.267 9.578 20.938 1.00 93.19 292 ALA A N 1
ATOM 2288 C CA . ALA A 1 292 ? 6.698 9.768 21.156 1.00 93.19 292 ALA A CA 1
ATOM 2289 C C . ALA A 1 292 ? 7.526 9.184 20.001 1.00 93.19 292 ALA A C 1
ATOM 2291 O O . ALA A 1 292 ? 8.430 9.850 19.494 1.00 93.19 292 ALA A O 1
ATOM 2292 N N . LYS A 1 293 ? 7.174 7.981 19.530 1.00 94.00 293 LYS A N 1
ATOM 2293 C CA . LYS A 1 293 ? 7.839 7.333 18.389 1.00 94.00 293 LYS A CA 1
ATOM 2294 C C . LYS A 1 293 ? 7.609 8.099 17.091 1.00 94.00 293 LYS A C 1
ATOM 2296 O O . LYS A 1 293 ? 8.555 8.315 16.340 1.00 94.00 293 LYS A O 1
ATOM 2301 N N . CYS A 1 294 ? 6.398 8.607 16.855 1.00 92.50 294 CYS A N 1
ATOM 2302 C CA . CYS A 1 294 ? 6.127 9.463 15.699 1.00 92.50 294 CYS A CA 1
ATOM 2303 C C . CYS A 1 294 ? 6.974 10.745 15.714 1.00 92.50 294 CYS A C 1
ATOM 2305 O O . CYS A 1 294 ? 7.481 11.160 14.673 1.00 92.50 294 CYS A O 1
ATOM 2307 N N . ALA A 1 295 ? 7.130 11.384 16.877 1.00 92.25 295 ALA A N 1
ATOM 2308 C CA . ALA A 1 295 ? 7.982 12.563 17.010 1.00 92.25 295 ALA A CA 1
ATOM 2309 C C . ALA A 1 295 ? 9.456 12.232 16.728 1.00 92.25 295 ALA A C 1
ATOM 2311 O O . ALA A 1 295 ? 10.109 12.960 15.983 1.00 92.25 295 ALA A O 1
ATOM 2312 N N . ALA A 1 296 ? 9.949 11.106 17.251 1.00 92.06 296 ALA A N 1
ATOM 2313 C CA . ALA A 1 296 ? 11.315 10.647 17.020 1.00 92.06 296 ALA A CA 1
ATOM 2314 C C . ALA A 1 296 ? 11.590 10.316 15.542 1.00 92.06 296 ALA A C 1
ATOM 2316 O O . ALA A 1 296 ? 12.618 10.736 15.020 1.00 92.06 296 ALA A O 1
ATOM 2317 N N . ILE A 1 297 ? 10.656 9.661 14.840 1.00 91.25 297 ILE A N 1
ATOM 2318 C CA . ILE A 1 297 ? 10.762 9.405 13.391 1.00 91.25 297 ILE A CA 1
ATOM 2319 C C . ILE A 1 297 ? 10.829 10.725 12.609 1.00 91.25 297 ILE A C 1
ATOM 2321 O O . ILE A 1 297 ? 11.672 10.882 11.732 1.00 91.25 297 ILE A O 1
ATOM 2325 N N . LYS A 1 298 ? 9.983 11.711 12.940 1.00 90.44 298 LYS A N 1
ATOM 2326 C CA . LYS A 1 298 ? 10.043 13.033 12.288 1.00 90.44 298 LYS A CA 1
ATOM 2327 C C . LYS A 1 298 ? 11.387 13.722 12.504 1.00 90.44 298 LYS A C 1
ATOM 2329 O O . LYS A 1 298 ? 11.917 14.296 11.559 1.00 90.44 298 LYS A O 1
ATOM 2334 N N . SER A 1 299 ? 11.917 13.674 13.727 1.00 89.25 299 SER A N 1
ATOM 2335 C CA . SER A 1 299 ? 13.238 14.225 14.037 1.00 89.25 299 SER A CA 1
ATOM 2336 C C . SER A 1 299 ? 14.346 13.495 13.290 1.00 89.25 299 SER A C 1
ATOM 2338 O O . SER A 1 299 ? 15.191 14.159 12.707 1.00 89.25 299 SER A O 1
ATOM 2340 N N . TYR A 1 300 ? 14.299 12.162 13.217 1.00 88.56 300 TYR A N 1
ATOM 2341 C CA . TYR A 1 300 ? 15.276 11.372 12.471 1.00 88.56 300 TYR A CA 1
ATOM 2342 C C . TYR A 1 300 ? 15.424 11.872 11.032 1.00 88.56 300 TYR A C 1
ATOM 2344 O O . TYR A 1 300 ? 16.529 12.205 10.618 1.00 88.56 300 TYR A O 1
ATOM 2352 N N . PHE A 1 301 ? 14.316 12.015 10.304 1.00 87.12 301 PHE A N 1
ATOM 2353 C CA . PHE A 1 301 ? 14.357 12.487 8.920 1.00 87.12 301 PHE A CA 1
ATOM 2354 C C . PHE A 1 301 ? 14.723 13.968 8.774 1.00 87.12 301 PHE A C 1
ATOM 2356 O O . PHE A 1 301 ? 15.278 14.359 7.752 1.00 87.12 301 PHE A O 1
ATOM 2363 N N . ALA A 1 302 ? 14.409 14.801 9.770 1.00 85.81 302 ALA A N 1
ATOM 2364 C CA . ALA A 1 302 ? 14.839 16.198 9.779 1.00 85.81 302 ALA A CA 1
ATOM 2365 C C . ALA A 1 302 ? 16.354 16.335 10.019 1.00 85.81 302 ALA A C 1
ATOM 2367 O O . ALA A 1 302 ? 16.979 17.241 9.479 1.00 85.81 302 ALA A O 1
ATOM 2368 N N . ASP A 1 303 ? 16.937 15.436 10.814 1.00 80.12 303 ASP A N 1
ATOM 2369 C CA . ASP A 1 303 ? 18.360 15.451 11.158 1.00 80.12 303 ASP A CA 1
ATOM 2370 C C . ASP A 1 303 ? 19.229 14.748 10.093 1.00 80.12 303 ASP A C 1
ATOM 2372 O O . ASP A 1 303 ? 20.404 15.080 9.938 1.00 80.12 303 ASP A O 1
ATOM 2376 N N . HIS A 1 304 ? 18.656 13.803 9.338 1.00 71.06 304 HIS A N 1
ATOM 2377 C CA . HIS A 1 304 ? 19.314 13.047 8.264 1.00 71.06 304 HIS A CA 1
ATOM 2378 C C . HIS A 1 304 ? 18.968 13.600 6.872 1.00 71.06 304 HIS A C 1
ATOM 2380 O O . HIS A 1 304 ? 18.655 12.842 5.961 1.00 71.06 304 HIS A O 1
ATOM 2386 N N . GLU A 1 305 ? 19.026 14.921 6.672 1.00 64.50 305 GLU A N 1
ATOM 2387 C CA . GLU A 1 305 ? 18.927 15.521 5.331 1.00 64.50 305 GLU A CA 1
ATOM 2388 C C . GLU A 1 305 ? 20.139 15.112 4.467 1.00 64.50 305 GLU A C 1
ATOM 2390 O O . GLU A 1 305 ? 21.100 15.864 4.300 1.00 64.50 305 GLU A O 1
ATOM 2395 N N . THR A 1 306 ? 20.123 13.903 3.905 1.00 48.44 306 THR A N 1
ATOM 2396 C CA . THR A 1 306 ? 21.259 13.341 3.158 1.00 48.44 306 THR A CA 1
ATOM 2397 C C . THR A 1 306 ? 21.482 14.051 1.815 1.00 48.44 306 THR A C 1
ATOM 2399 O O . THR A 1 306 ? 22.577 13.976 1.263 1.00 48.44 306 THR A O 1
ATOM 2402 N N . PHE A 1 307 ? 20.494 14.809 1.317 1.00 44.00 307 PHE A N 1
ATOM 2403 C CA . PHE A 1 307 ? 20.567 15.537 0.039 1.00 44.00 307 PHE A CA 1
ATOM 2404 C C . PHE A 1 307 ? 19.902 16.929 0.050 1.00 44.00 307 PHE A C 1
ATOM 2406 O O . PHE A 1 307 ? 19.599 17.481 -1.006 1.00 44.00 307 PHE A O 1
ATOM 2413 N N . GLY A 1 308 ? 19.707 17.537 1.227 1.00 50.72 308 GLY A N 1
ATOM 2414 C CA . GLY A 1 308 ? 19.118 18.881 1.349 1.00 50.72 308 GLY A CA 1
ATOM 2415 C C . GLY A 1 308 ? 17.591 18.941 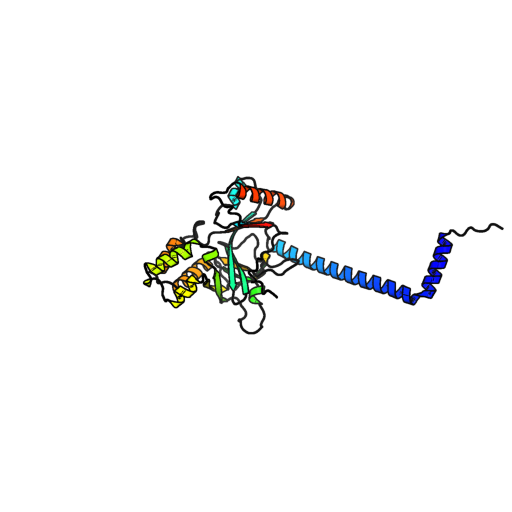1.209 1.00 50.72 308 GLY A C 1
ATOM 2416 O O . GLY A 1 308 ? 17.027 20.033 1.204 1.00 50.72 308 GLY A O 1
ATOM 2417 N N . GLU A 1 309 ? 16.920 17.789 1.135 1.00 61.97 309 GLU A N 1
ATOM 2418 C CA . GLU A 1 309 ? 15.477 17.669 1.323 1.00 61.97 309 GLU A CA 1
ATOM 2419 C C . GLU A 1 309 ? 15.152 16.506 2.263 1.00 61.97 309 GLU A C 1
ATOM 2421 O O . GLU A 1 309 ? 15.751 15.434 2.196 1.00 61.97 309 GLU A O 1
ATOM 2426 N N . ASN A 1 310 ? 14.162 16.721 3.125 1.00 74.31 310 ASN A N 1
ATOM 2427 C CA . ASN A 1 310 ? 13.588 15.691 3.976 1.00 74.31 310 ASN A CA 1
ATOM 2428 C C . ASN A 1 310 ? 12.937 14.583 3.110 1.00 74.31 310 ASN A C 1
ATOM 2430 O O . ASN A 1 310 ? 12.003 14.864 2.340 1.00 74.31 310 ASN A O 1
ATOM 2434 N N . ASN A 1 311 ? 13.438 13.345 3.241 1.00 82.75 311 ASN A N 1
ATOM 2435 C CA . ASN A 1 311 ? 12.954 12.162 2.513 1.00 82.75 311 ASN A CA 1
ATOM 2436 C C . ASN A 1 311 ? 11.610 11.630 3.049 1.00 82.75 311 ASN A C 1
ATOM 2438 O O . ASN A 1 311 ? 10.919 10.866 2.375 1.00 82.75 311 ASN A O 1
ATOM 2442 N N . LEU A 1 312 ? 11.178 12.067 4.235 1.00 86.56 312 LEU A N 1
ATOM 2443 C CA . LEU A 1 312 ? 9.858 11.737 4.757 1.00 86.56 312 LEU A CA 1
ATOM 2444 C C . LEU A 1 312 ? 8.786 12.381 3.876 1.00 86.56 312 LEU A C 1
ATOM 2446 O O . LEU A 1 312 ? 8.579 13.597 3.898 1.00 86.56 312 LEU A O 1
ATOM 2450 N N . TRP A 1 313 ? 8.064 11.555 3.125 1.00 84.06 313 TRP A N 1
ATOM 2451 C CA . TRP A 1 313 ? 6.902 12.009 2.377 1.00 84.06 313 TRP A CA 1
ATOM 2452 C C . TRP A 1 313 ? 5.712 12.187 3.316 1.00 84.06 313 TRP A C 1
ATOM 2454 O O . TRP A 1 313 ? 5.096 13.255 3.357 1.00 84.06 313 TRP A O 1
ATOM 2464 N N . GLN A 1 314 ? 5.407 11.156 4.105 1.00 85.88 314 GLN A N 1
ATOM 2465 C CA . GLN A 1 314 ? 4.284 11.194 5.028 1.00 85.88 314 GLN A CA 1
ATOM 2466 C C . GLN A 1 314 ? 4.507 10.277 6.227 1.00 85.88 314 GLN A C 1
ATOM 2468 O O . GLN A 1 314 ? 5.001 9.164 6.098 1.00 85.88 314 GLN A O 1
ATOM 2473 N N . LEU A 1 315 ? 4.094 10.741 7.406 1.00 88.38 315 LEU A N 1
ATOM 2474 C CA . LEU A 1 315 ? 4.054 9.930 8.618 1.00 88.38 315 LEU A CA 1
ATOM 2475 C C . LEU A 1 315 ? 2.630 9.891 9.143 1.00 88.38 315 LEU A C 1
ATOM 2477 O O . LEU A 1 315 ? 2.099 10.929 9.552 1.00 88.38 315 LEU A O 1
ATOM 2481 N N . LEU A 1 316 ? 2.039 8.702 9.159 1.00 85.62 316 LEU A N 1
ATOM 2482 C CA . LEU A 1 316 ? 0.680 8.500 9.632 1.00 85.62 316 LEU A CA 1
ATOM 2483 C C . LEU A 1 316 ? 0.645 7.577 10.836 1.00 85.62 316 LEU A C 1
ATOM 2485 O O . LEU A 1 316 ? 1.362 6.586 10.915 1.00 85.62 316 LEU A O 1
ATOM 2489 N N . ASN A 1 317 ? -0.244 7.906 11.764 1.00 83.31 317 ASN A N 1
ATOM 2490 C CA . ASN A 1 317 ? -0.653 7.021 12.843 1.00 83.31 317 ASN A CA 1
ATOM 2491 C C . ASN A 1 317 ? -2.112 6.607 12.631 1.00 83.31 317 ASN A C 1
ATOM 2493 O O . ASN A 1 317 ? -2.782 7.142 11.751 1.00 83.31 317 ASN A O 1
ATOM 2497 N N . ARG A 1 318 ? -2.657 5.709 13.453 1.00 72.12 318 ARG A N 1
ATOM 2498 C CA . ARG A 1 318 ? -4.038 5.216 13.261 1.00 72.12 318 ARG A CA 1
ATOM 2499 C C . ARG A 1 318 ? -5.109 6.303 13.196 1.00 72.12 318 ARG A C 1
ATOM 2501 O O . ARG A 1 318 ? -6.096 6.139 12.490 1.00 72.12 318 ARG A O 1
ATOM 2508 N N . SER A 1 319 ? -4.940 7.382 13.957 1.00 64.81 319 SER A N 1
ATOM 2509 C CA . SER A 1 319 ? -5.913 8.482 14.019 1.00 64.81 319 SER A CA 1
ATOM 2510 C C . SER A 1 319 ? -5.762 9.483 12.878 1.00 64.81 319 SER A C 1
ATOM 2512 O O . SER A 1 319 ? -6.739 10.092 12.448 1.00 64.81 319 SER A O 1
ATOM 2514 N N . LEU A 1 320 ? -4.526 9.651 12.416 1.00 60.53 320 LEU A N 1
ATOM 2515 C CA . LEU A 1 320 ? -4.137 10.578 11.378 1.00 60.53 320 LEU A CA 1
ATOM 2516 C C . LEU A 1 320 ? -4.107 9.926 10.024 1.00 60.53 320 LEU A C 1
ATOM 2518 O O . LEU A 1 320 ? -3.905 10.687 9.104 1.00 60.53 320 LEU A O 1
ATOM 2522 N N . ASN A 1 321 ? -4.249 8.605 9.892 1.00 53.78 321 ASN A N 1
ATOM 2523 C CA . ASN A 1 321 ? -4.135 7.926 8.615 1.00 53.78 321 ASN A CA 1
ATOM 2524 C C . ASN A 1 321 ? -5.379 8.170 7.737 1.00 53.78 321 ASN A C 1
ATOM 2526 O O . ASN A 1 321 ? -6.387 7.492 7.969 1.00 53.78 321 ASN A O 1
ATOM 2530 N N . PRO A 1 322 ? -5.381 9.096 6.745 1.00 43.72 322 PRO A N 1
ATOM 2531 C CA . PRO A 1 322 ? -6.567 9.392 5.971 1.00 43.72 322 PRO A CA 1
ATOM 2532 C C . PRO A 1 322 ? -6.281 9.223 4.461 1.00 43.72 322 PRO A C 1
ATOM 2534 O O . PRO A 1 322 ? -6.643 10.120 3.718 1.00 43.72 322 PRO A O 1
ATOM 2537 N N . TRP A 1 323 ? -5.583 8.177 3.985 1.00 50.75 323 TRP A N 1
ATOM 2538 C CA . TRP A 1 323 ? -5.146 8.060 2.575 1.00 50.75 323 TRP A CA 1
ATOM 2539 C C . TRP A 1 323 ? -6.238 7.733 1.543 1.00 50.75 323 TRP A C 1
ATOM 2541 O O . TRP A 1 323 ? -6.628 6.579 1.408 1.00 50.75 323 TRP A O 1
ATOM 2551 N N . SER A 1 324 ? -6.734 8.612 0.663 1.00 35.16 324 SER A N 1
ATOM 2552 C CA . SER A 1 324 ? -6.679 10.075 0.429 1.00 35.16 324 SER A CA 1
ATOM 2553 C C . SER A 1 324 ? -5.317 10.814 0.534 1.00 35.16 324 SER A C 1
ATOM 2555 O O . SER A 1 324 ? -4.746 11.041 1.589 1.00 35.16 324 SER A O 1
ATOM 2557 N N . SER A 1 325 ? -4.756 11.324 -0.551 1.00 33.12 325 SER A N 1
ATOM 2558 C CA . SER A 1 325 ? -5.381 12.417 -1.280 1.00 33.12 325 SER A CA 1
ATOM 2559 C C . SER A 1 325 ? -6.021 11.942 -2.574 1.00 33.12 325 SER A C 1
ATOM 2561 O O . SER A 1 325 ? -5.387 11.360 -3.450 1.00 33.12 325 SER A O 1
ATOM 2563 N N . ALA A 1 326 ? -7.311 12.232 -2.702 1.00 33.66 326 ALA A N 1
ATOM 2564 C CA . ALA A 1 326 ? -7.914 12.348 -4.010 1.00 33.66 326 ALA A CA 1
ATOM 2565 C C . ALA A 1 326 ? -7.166 13.459 -4.756 1.00 33.66 326 ALA A C 1
ATOM 2567 O O . ALA A 1 326 ? -7.143 14.605 -4.310 1.00 33.66 326 ALA A O 1
ATOM 2568 N N . VAL A 1 327 ? -6.587 13.134 -5.907 1.00 28.94 327 VAL A N 1
ATOM 2569 C CA . VAL A 1 327 ? -6.604 14.098 -7.003 1.00 28.94 327 VAL A CA 1
ATOM 2570 C C . VAL A 1 327 ? -8.032 14.059 -7.536 1.00 28.94 327 VAL A C 1
ATOM 2572 O O . VAL A 1 327 ? -8.312 13.386 -8.521 1.00 28.94 327 VAL A O 1
ATOM 2575 N N . ASP A 1 328 ? -8.947 14.723 -6.833 1.00 32.06 328 ASP A N 1
ATOM 2576 C CA . ASP A 1 328 ? -10.137 15.260 -7.473 1.00 32.06 328 ASP A CA 1
ATOM 2577 C C . ASP A 1 328 ? -9.795 16.707 -7.794 1.00 32.06 328 ASP A C 1
ATOM 2579 O O . ASP A 1 328 ? -9.679 17.567 -6.922 1.00 32.06 328 ASP A O 1
ATOM 2583 N N . THR A 1 329 ? -9.551 16.940 -9.079 1.00 30.36 329 THR A N 1
ATOM 2584 C CA . THR A 1 329 ? -9.650 18.256 -9.694 1.00 30.36 329 THR A CA 1
ATOM 2585 C C . THR A 1 329 ? -10.938 18.911 -9.214 1.00 30.36 329 THR A C 1
ATOM 2587 O O . THR A 1 329 ? -12.023 18.421 -9.526 1.00 30.36 329 THR A O 1
ATOM 2590 N N . GLU A 1 330 ? -10.812 20.000 -8.455 1.00 25.50 330 GLU A N 1
ATOM 2591 C CA . GLU A 1 330 ? -11.925 20.884 -8.133 1.00 25.50 330 GLU A CA 1
ATOM 2592 C C . GLU A 1 330 ? -12.668 21.231 -9.429 1.00 25.50 330 GLU A C 1
ATOM 2594 O O . GLU A 1 330 ? -12.150 21.932 -10.301 1.00 25.50 330 GLU A O 1
ATOM 2599 N N . VAL A 1 331 ? -13.900 20.740 -9.562 1.00 32.34 331 VAL A N 1
ATOM 2600 C CA . VAL A 1 331 ? -14.892 21.427 -10.381 1.00 32.34 331 VAL A CA 1
ATOM 2601 C C . VAL A 1 331 ? -15.360 22.591 -9.521 1.00 32.34 331 VAL A C 1
ATOM 2603 O O . VAL A 1 331 ? -16.145 22.414 -8.594 1.00 32.34 331 VAL A O 1
ATOM 2606 N N . LEU A 1 332 ? -14.786 23.761 -9.790 1.00 30.11 332 LEU A N 1
ATOM 2607 C CA . LEU A 1 332 ? -15.251 25.036 -9.259 1.00 30.11 332 LEU A CA 1
ATOM 2608 C C . LEU A 1 332 ? -16.717 25.242 -9.678 1.00 30.11 332 LEU A C 1
ATOM 2610 O O . LEU A 1 332 ? -17.019 25.203 -10.874 1.00 30.11 332 LEU A O 1
ATOM 2614 N N . GLU A 1 333 ? -17.599 25.456 -8.698 1.00 32.28 333 GLU A N 1
ATOM 2615 C CA . GLU A 1 333 ? -18.882 26.149 -8.908 1.00 32.28 333 GLU A CA 1
ATOM 2616 C C . GLU A 1 333 ? -18.672 27.662 -9.026 1.00 32.28 333 GLU A C 1
ATOM 2618 O O . GLU A 1 333 ? -17.865 28.219 -8.239 1.00 32.28 333 GLU A O 1
#

Foldseek 3Di:
DDDPPDDPVNVVVVVVVVVCVVCVVVVVVVVVVVVVVVCVVVVVVVVLVVLVVVLVVLCVLQQEFFKKFFFQDFDLCVVVVCCVVVLAPPPKDKDFFAWFWKDWPNATAIETEHQAQDPYQHFRDKDFDDDDPDRWAKEWEPCSQPVDPPDDDDRDFAFDKTKIKGQVCSNVVPVLVVLVVCCVPPVVFWPDPVLSVCVNVSIFIFIAGHGMYTHTSLQDDSPDGARTYMYTYPLRVLVRRLVSVVNTGDPVSSVVSCVVQVNDNVDDADCSHPPHTRMMGIHHPDSVCSVVSLVVVVVVQVVPPVPVDRRGPDMDGPVRPDPDDDPPDDPDD

Radius of gyration: 29.24 Å; Cα contacts (8 Å, |Δi|>4): 486; chains: 1; bounding box: 77×50×102 Å

Mean predicted aligned error: 11.13 Å

Sequence (333 aa):
MKKKRFSTLGILNKKLCRQTLSGWKQFLSIIAMGGIAMTLFVGLLSNAQSLSRRVETFYQEGNLPSIWVLTKEHESNLGEEFKLAGILDEEDQTETRFQIYAKVNSSSCYGAIVSQRPTLSKPVEMIEDESPGGSDFFYIDKGISAADGTVKDPELNTGKIVALTYRIFDYMPGLSNMLEALSESNPEYFISAAKKNELFQGSLIVHAKITGIMTFPENIQSARYNNSTYLMSKSVFLSSFHEALGDYFSEEGRTLIESYLGIDLEEAPSPNTFPQDNELLVKLKDSSTEEAKCAAIKSYFADHETFGENNLWQLLNRSLNPWSSAVDTEVLE